Protein AF-A0A2G8KQH0-F1 (afdb_monomer_lite)

pLDDT: mean 87.58, std 14.68, range [29.44, 98.38]

Organism: Stichopus japonicus (NCBI:txid307972)

Radius of gyration: 29.48 Å; chains: 1; bounding box: 102×56×89 Å

InterPro domains:
  IPR051954 tRNA (32-2'-O)-methyltransferase regulator THADA [PTHR14387] (5-274)
  IPR056843 tRNA (32-2'-O)-methyltransferase regulator THADA-like, TPR repeats region [PF25150] (2-111)

Structure (mmCIF, N/CA/C/O backbone):
data_AF-A0A2G8KQH0-F1
#
_entry.id   AF-A0A2G8KQH0-F1
#
loop_
_atom_site.group_PDB
_atom_site.id
_atom_site.type_symbol
_atom_site.label_atom_id
_atom_site.label_alt_id
_atom_site.label_comp_id
_atom_site.label_asym_id
_atom_site.label_entity_id
_atom_site.label_seq_id
_atom_site.pdbx_PDB_ins_code
_atom_site.Cartn_x
_atom_site.Cartn_y
_atom_site.Cartn_z
_atom_site.occupancy
_atom_site.B_iso_or_equiv
_atom_site.auth_seq_id
_atom_site.auth_comp_id
_atom_site.auth_asym_id
_atom_site.auth_atom_id
_atom_site.pdbx_PDB_model_num
ATOM 1 N N . MET A 1 1 ? -1.885 -12.452 24.055 1.00 73.81 1 MET A N 1
ATOM 2 C CA . MET A 1 1 ? -2.730 -12.947 25.172 1.00 73.81 1 MET A CA 1
ATOM 3 C C . MET A 1 1 ? -3.428 -11.818 25.939 1.00 73.81 1 MET A C 1
ATOM 5 O O . MET A 1 1 ? -4.627 -11.922 26.153 1.00 73.81 1 MET A O 1
ATOM 9 N N . MET A 1 2 ? -2.730 -10.739 26.331 1.00 89.38 2 MET A N 1
ATOM 10 C CA . MET A 1 2 ? -3.328 -9.636 27.112 1.00 89.38 2 MET A CA 1
ATOM 11 C C . MET A 1 2 ? -4.477 -8.910 26.389 1.00 89.38 2 MET A C 1
ATOM 13 O O . MET A 1 2 ? -5.560 -8.807 26.952 1.00 89.38 2 MET A O 1
ATOM 17 N N . LEU A 1 3 ? -4.276 -8.464 25.142 1.00 91.75 3 LEU A N 1
ATOM 18 C CA . LEU A 1 3 ? -5.297 -7.715 24.387 1.00 91.75 3 LEU A CA 1
ATOM 19 C C . LEU A 1 3 ? -6.602 -8.508 24.188 1.00 91.75 3 LEU A C 1
ATOM 21 O O . LEU A 1 3 ? -7.686 -7.954 24.334 1.00 91.75 3 LEU A O 1
ATOM 25 N N . TYR A 1 4 ? -6.503 -9.820 23.950 1.00 91.19 4 TYR A N 1
ATOM 26 C CA . TYR A 1 4 ? -7.664 -10.717 23.889 1.00 91.19 4 TYR A CA 1
ATOM 27 C C . TYR A 1 4 ? -8.419 -10.774 25.220 1.00 91.19 4 TYR A C 1
ATOM 29 O O . TYR A 1 4 ? -9.630 -10.597 25.248 1.00 91.19 4 TYR A O 1
ATOM 37 N N . ARG A 1 5 ? -7.704 -10.939 26.340 1.00 92.25 5 ARG A N 1
ATOM 38 C CA . ARG A 1 5 ? -8.330 -10.939 27.671 1.00 92.25 5 ARG A CA 1
ATOM 39 C C . ARG A 1 5 ? -9.023 -9.616 27.987 1.00 92.25 5 ARG A C 1
ATOM 41 O O . ARG A 1 5 ? -10.067 -9.622 28.635 1.00 92.25 5 ARG A O 1
ATOM 48 N N . LEU A 1 6 ? -8.444 -8.501 27.544 1.00 91.94 6 LEU A N 1
ATOM 49 C CA . LEU A 1 6 ? -9.002 -7.163 27.732 1.00 91.94 6 LEU A CA 1
ATOM 50 C C . LEU A 1 6 ? -10.304 -7.008 26.931 1.00 91.94 6 LEU 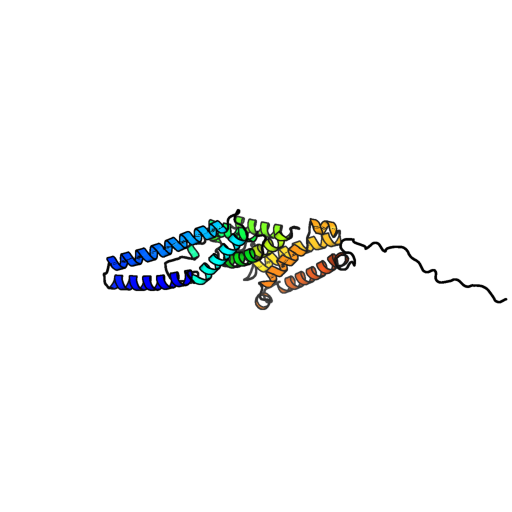A C 1
ATOM 52 O O . LEU A 1 6 ? -11.319 -6.593 27.491 1.00 91.94 6 LEU A O 1
ATOM 56 N N . LYS A 1 7 ? -10.314 -7.464 25.672 1.00 91.69 7 LYS A N 1
ATOM 57 C CA . LYS A 1 7 ? -11.523 -7.567 24.844 1.00 91.69 7 LYS A CA 1
ATOM 58 C C . LYS A 1 7 ? -12.610 -8.429 25.494 1.00 91.69 7 LYS A C 1
ATOM 60 O O . LYS A 1 7 ? -13.747 -7.980 25.623 1.00 91.69 7 LYS A O 1
ATOM 65 N N . ASP A 1 8 ? -12.275 -9.639 25.933 1.00 91.75 8 ASP A N 1
ATOM 66 C CA . ASP A 1 8 ? -13.257 -10.570 26.503 1.00 91.75 8 ASP A CA 1
ATOM 67 C C . ASP A 1 8 ? -13.828 -10.057 27.833 1.00 91.75 8 ASP A C 1
ATOM 69 O O . ASP A 1 8 ? -15.041 -10.096 28.060 1.00 91.75 8 ASP A O 1
ATOM 73 N N . SER A 1 9 ? -12.968 -9.494 28.687 1.00 92.06 9 SER A N 1
ATOM 74 C CA . SER A 1 9 ? -13.387 -8.875 29.949 1.00 92.06 9 SER A CA 1
ATOM 75 C C . SER A 1 9 ? -14.289 -7.667 29.703 1.00 92.06 9 SER A C 1
ATOM 77 O O . SER A 1 9 ? -15.295 -7.509 30.390 1.00 92.06 9 SER A O 1
ATOM 79 N N . SER A 1 10 ? -13.989 -6.856 28.684 1.00 91.88 10 SER A N 1
ATOM 80 C CA . SER A 1 10 ? -14.846 -5.740 28.282 1.00 91.88 10 SER A CA 1
ATOM 81 C C . SER A 1 10 ? -16.245 -6.198 27.884 1.00 91.88 10 SER A C 1
ATOM 83 O O . SER A 1 10 ? -17.227 -5.656 28.381 1.00 91.88 10 SER A O 1
ATOM 85 N N . LYS A 1 11 ? -16.364 -7.247 27.063 1.00 91.56 11 LYS A N 1
ATOM 86 C CA . LYS A 1 11 ? -17.674 -7.801 26.673 1.00 91.56 11 LYS A CA 1
ATOM 87 C C . LYS A 1 11 ? -18.481 -8.274 27.881 1.00 91.56 11 LYS A C 1
ATOM 89 O O . LYS A 1 11 ? -19.694 -8.065 27.947 1.00 91.56 11 LYS A O 1
ATOM 94 N N . SER A 1 12 ? -17.807 -8.888 28.853 1.00 91.94 12 SER A N 1
ATOM 95 C CA . SER A 1 12 ? -18.424 -9.298 30.118 1.00 91.94 12 SER A CA 1
ATOM 96 C C . SER A 1 12 ? -18.912 -8.097 30.939 1.00 91.94 12 SER A C 1
ATOM 98 O O . SER A 1 12 ? -20.040 -8.101 31.446 1.00 91.94 12 SER A O 1
ATOM 100 N N . PHE A 1 13 ? -18.110 -7.029 31.020 1.00 91.50 13 PHE A N 1
ATOM 101 C CA . PHE A 1 13 ? -18.505 -5.796 31.697 1.00 91.50 13 PHE A CA 1
ATOM 102 C C . PHE A 1 13 ? -19.650 -5.081 30.982 1.00 91.50 13 PHE A C 1
ATOM 104 O O . PHE A 1 13 ? -20.595 -4.684 31.651 1.00 91.50 13 PHE A O 1
ATOM 111 N N . GLU A 1 14 ? -19.652 -4.985 29.653 1.00 90.94 14 GLU A N 1
ATOM 112 C CA . GLU A 1 14 ? -20.762 -4.390 28.894 1.00 90.94 14 GLU A CA 1
ATOM 113 C C . GLU A 1 14 ? -22.085 -5.130 29.119 1.00 90.94 14 GLU A C 1
ATOM 115 O O . GLU A 1 14 ? -23.143 -4.508 29.249 1.00 90.94 14 GLU A O 1
ATOM 120 N N . LYS A 1 15 ? -22.043 -6.466 29.191 1.00 91.94 15 LYS A N 1
ATOM 121 C CA . LYS A 1 15 ? -23.222 -7.268 29.533 1.00 91.94 15 LYS A CA 1
ATOM 122 C C . LYS A 1 15 ? -23.688 -6.969 30.959 1.00 91.94 15 LYS A C 1
ATOM 124 O O . LYS A 1 15 ? -24.868 -6.690 31.159 1.00 91.94 15 LYS A O 1
ATOM 129 N N . SER A 1 16 ? -22.758 -6.953 31.913 1.00 92.19 16 SER A N 1
ATOM 130 C CA . SER A 1 16 ? -23.042 -6.629 33.316 1.00 92.19 16 SER A CA 1
ATOM 131 C C . SER A 1 16 ? -23.601 -5.208 33.490 1.00 92.19 16 SER A C 1
ATOM 133 O O . SER A 1 16 ? -24.514 -5.010 34.284 1.00 92.19 16 SER A O 1
ATOM 135 N N . VAL A 1 17 ? -23.132 -4.228 32.705 1.00 92.44 17 VAL A N 1
ATOM 136 C CA . VAL A 1 17 ? -23.670 -2.853 32.682 1.00 92.44 17 VAL A CA 1
ATOM 137 C C . VAL A 1 17 ? -25.139 -2.864 32.269 1.00 92.44 17 VAL A C 1
ATOM 139 O O . VAL A 1 17 ? -25.972 -2.283 32.959 1.00 92.44 17 VAL A O 1
ATOM 142 N N . LYS A 1 18 ? -25.483 -3.567 31.181 1.00 92.00 18 LYS A N 1
ATOM 143 C CA . LYS A 1 18 ? -26.876 -3.691 30.715 1.00 92.00 18 LYS A CA 1
ATOM 144 C C . LYS A 1 18 ? -27.769 -4.385 31.747 1.00 92.00 18 LYS A C 1
ATOM 146 O O . LYS A 1 18 ? -28.954 -4.078 31.839 1.00 92.00 18 LYS A O 1
ATOM 151 N N . GLU A 1 19 ? -27.228 -5.332 32.508 1.00 93.19 19 GLU A N 1
ATOM 152 C CA . GLU A 1 19 ? -27.950 -6.010 33.589 1.00 93.19 19 GLU A CA 1
ATOM 153 C C . GLU A 1 19 ? -28.163 -5.100 34.808 1.00 93.19 19 GLU A C 1
ATOM 155 O O . GLU A 1 19 ? -29.280 -5.043 35.320 1.00 93.19 19 GLU A O 1
ATOM 160 N N . SER A 1 20 ? -27.151 -4.344 35.250 1.00 91.12 20 SER A N 1
ATOM 161 C CA . SER A 1 20 ? -27.314 -3.357 36.333 1.00 91.12 20 SER A CA 1
ATOM 162 C C . SER A 1 20 ? -28.266 -2.220 35.946 1.00 91.12 20 SER A C 1
ATOM 164 O O . SER A 1 20 ? -29.119 -1.867 36.757 1.00 91.12 20 SER A O 1
ATOM 166 N N . GLN A 1 21 ? -28.250 -1.767 34.686 1.00 91.19 21 GLN A N 1
ATOM 167 C CA . GLN A 1 21 ? -29.242 -0.823 34.149 1.00 91.19 21 GLN A CA 1
ATOM 168 C C . GLN A 1 21 ? -30.675 -1.348 34.280 1.00 91.19 21 GLN A C 1
ATOM 170 O O . GLN A 1 21 ? -31.557 -0.644 34.764 1.00 91.19 21 GLN A O 1
ATOM 175 N N . LYS A 1 22 ? -30.917 -2.610 33.900 1.00 93.12 22 LYS A N 1
ATOM 176 C CA . LYS A 1 22 ? -32.241 -3.243 34.036 1.00 93.12 22 LYS A CA 1
ATOM 177 C C . LYS A 1 22 ? -32.692 -3.375 35.490 1.00 93.12 22 LYS A C 1
ATOM 179 O O . LYS A 1 22 ? -33.890 -3.389 35.747 1.00 93.12 22 LYS A O 1
ATOM 184 N N . ARG A 1 23 ? -31.746 -3.509 36.423 1.00 92.56 23 ARG A N 1
ATOM 185 C CA . ARG A 1 23 ? -32.013 -3.632 37.863 1.00 92.56 23 ARG A CA 1
ATOM 186 C C . ARG A 1 23 ? -32.134 -2.285 38.583 1.00 92.56 23 ARG A C 1
ATOM 188 O O . ARG A 1 23 ? -32.502 -2.289 39.751 1.00 92.56 23 ARG A O 1
ATOM 195 N N . GLY A 1 24 ? -31.831 -1.163 37.924 1.00 91.19 24 GLY A N 1
ATOM 196 C CA . GLY A 1 24 ? -31.776 0.155 38.567 1.00 91.19 24 GLY A CA 1
ATOM 197 C C . GLY A 1 24 ? -30.609 0.315 39.552 1.00 91.19 24 GLY A C 1
ATOM 198 O O . GLY A 1 24 ? -30.671 1.158 40.440 1.00 91.19 24 GLY A O 1
ATOM 199 N N . ASP A 1 25 ? -29.560 -0.500 39.416 1.00 93.62 25 ASP A N 1
ATOM 200 C CA . ASP A 1 25 ? -28.353 -0.460 40.248 1.00 93.62 25 ASP A CA 1
ATOM 201 C C . ASP A 1 25 ? -27.377 0.600 39.711 1.00 93.62 25 ASP A C 1
ATOM 203 O O . ASP A 1 25 ? -26.496 0.312 38.895 1.00 93.62 25 ASP A O 1
ATOM 207 N N . ILE A 1 26 ? -27.592 1.845 40.142 1.00 92.81 26 ILE A N 1
ATOM 208 C CA . ILE A 1 26 ? -26.859 3.027 39.666 1.00 92.81 26 ILE A CA 1
ATOM 209 C C . ILE A 1 26 ? -25.372 2.946 40.044 1.00 92.81 26 ILE A C 1
ATOM 211 O O . ILE A 1 26 ? -24.508 3.213 39.206 1.00 92.81 26 ILE A O 1
ATOM 215 N N . ASP A 1 27 ? -25.062 2.540 41.277 1.00 92.38 27 ASP A N 1
ATOM 216 C CA . ASP A 1 27 ? -23.684 2.487 41.777 1.00 92.38 27 ASP A CA 1
ATOM 217 C C . ASP A 1 27 ? -22.873 1.386 41.078 1.00 92.38 27 ASP A C 1
ATOM 219 O O . ASP A 1 27 ? -21.737 1.617 40.647 1.00 92.38 27 ASP A O 1
ATOM 223 N N . GLY A 1 28 ? -23.461 0.197 40.896 1.00 90.75 28 GLY A N 1
ATOM 224 C CA . GLY A 1 28 ? -22.827 -0.891 40.156 1.00 90.75 28 GLY A CA 1
ATOM 225 C C . GLY A 1 28 ? -22.641 -0.567 38.672 1.00 90.75 28 GLY A C 1
ATOM 226 O O . GLY A 1 28 ? -21.584 -0.861 38.104 1.00 90.75 28 GLY A O 1
ATOM 227 N N . GLU A 1 29 ? -23.615 0.101 38.045 1.00 92.12 29 GLU A N 1
ATOM 228 C CA . GLU A 1 29 ? -23.482 0.609 36.677 1.00 92.12 29 GLU A CA 1
ATOM 229 C C . GLU A 1 29 ? -22.312 1.597 36.554 1.00 92.12 29 GLU A C 1
ATOM 231 O O . GLU A 1 29 ? -21.470 1.446 35.661 1.00 92.12 29 GLU A O 1
ATOM 236 N N . ALA A 1 30 ? -22.237 2.587 37.449 1.00 93.25 30 ALA A N 1
ATOM 237 C CA . ALA A 1 30 ? -21.186 3.601 37.446 1.00 93.25 30 ALA A CA 1
ATOM 238 C C . ALA A 1 30 ? -19.793 2.976 37.622 1.00 93.25 30 ALA A C 1
ATOM 240 O O . ALA A 1 30 ? -18.866 3.307 36.877 1.00 93.25 30 ALA A O 1
ATOM 241 N N . LEU A 1 31 ? -19.654 2.012 38.537 1.00 94.00 31 LEU A N 1
ATOM 242 C CA . LEU A 1 31 ? -18.403 1.287 38.760 1.00 94.00 31 LEU A CA 1
ATOM 243 C C . LEU A 1 31 ? -17.945 0.520 37.509 1.00 94.00 31 LEU A C 1
ATOM 245 O O . LEU A 1 31 ? -16.769 0.571 37.138 1.00 94.00 31 LEU A O 1
ATOM 249 N N . LEU A 1 32 ? -18.856 -0.201 36.849 1.00 93.25 32 LEU A N 1
ATOM 250 C CA . LEU A 1 32 ? -18.538 -0.976 35.646 1.00 93.25 32 LEU A CA 1
ATOM 251 C C . LEU A 1 32 ? -18.189 -0.072 34.457 1.00 93.25 32 LEU A C 1
ATOM 253 O O . LEU A 1 32 ? -17.223 -0.349 33.744 1.00 93.25 32 LEU A O 1
ATOM 257 N N . LYS A 1 33 ? -18.914 1.040 34.279 1.00 92.38 33 LYS A N 1
ATOM 258 C CA . LYS A 1 33 ? -18.574 2.071 33.287 1.00 92.38 33 LYS A CA 1
ATOM 259 C C . LYS A 1 33 ? -17.202 2.687 33.557 1.00 92.38 33 LYS A C 1
ATOM 261 O O . LYS A 1 33 ? -16.427 2.856 32.620 1.00 92.38 33 LYS A O 1
ATOM 266 N N . GLY A 1 34 ? -16.863 2.946 34.821 1.00 93.94 34 GLY A N 1
ATOM 267 C CA . GLY A 1 34 ? -15.533 3.412 35.216 1.00 93.94 34 GLY A CA 1
ATOM 268 C C . GLY A 1 34 ? -14.426 2.440 34.798 1.00 93.94 34 GLY A C 1
ATOM 269 O O . GLY A 1 34 ? -13.432 2.853 34.203 1.00 93.94 34 GLY A O 1
ATOM 270 N N . LYS A 1 35 ? -14.621 1.131 35.017 1.00 92.50 35 LYS A N 1
ATOM 271 C CA . LYS A 1 35 ? -13.672 0.092 34.571 1.00 92.50 35 LYS A CA 1
ATOM 272 C C . LYS A 1 35 ? -13.529 0.037 33.048 1.00 92.50 35 LYS A C 1
ATOM 274 O O . LYS A 1 35 ? -12.408 -0.063 32.553 1.00 92.50 35 LYS A O 1
ATOM 279 N N . LEU A 1 36 ? -14.637 0.130 32.309 1.00 93.12 36 LEU A N 1
ATOM 280 C CA . LEU A 1 36 ? -14.614 0.195 30.843 1.00 93.12 36 LEU A CA 1
ATOM 281 C C . LEU A 1 36 ? -13.861 1.434 30.343 1.00 93.12 36 LEU A C 1
ATOM 283 O O . LEU A 1 36 ? -13.083 1.332 29.397 1.00 93.12 36 LEU A O 1
ATOM 287 N N . ASN A 1 37 ? -14.025 2.579 31.010 1.00 93.19 37 ASN A N 1
ATOM 288 C CA . ASN A 1 37 ? -13.300 3.797 30.662 1.00 93.19 37 ASN A CA 1
ATOM 289 C C . ASN A 1 37 ? -11.787 3.651 30.881 1.00 93.19 37 ASN A C 1
ATOM 291 O O . ASN A 1 37 ? -11.009 4.062 30.030 1.00 93.19 37 ASN A O 1
ATOM 295 N N . VAL A 1 38 ? -11.358 2.993 31.965 1.00 94.06 38 VAL A N 1
ATOM 296 C CA . VAL A 1 38 ? -9.934 2.682 32.191 1.00 94.06 38 VAL A CA 1
ATOM 297 C C . VAL A 1 38 ? -9.370 1.807 31.066 1.00 94.06 38 VAL A C 1
ATOM 299 O O . VAL A 1 38 ? -8.257 2.047 30.603 1.00 94.06 38 VAL A O 1
ATOM 302 N N . TYR A 1 39 ? -10.128 0.812 30.596 1.00 94.25 39 TYR A N 1
ATOM 303 C CA . TYR A 1 39 ? -9.713 -0.034 29.470 1.00 94.25 39 TYR A CA 1
ATOM 304 C C . TYR A 1 39 ? -9.588 0.757 28.172 1.00 94.25 39 TYR A C 1
ATOM 306 O O . TYR A 1 39 ? -8.600 0.590 27.458 1.00 94.25 39 TYR A O 1
ATOM 314 N N . LYS A 1 40 ? -10.553 1.639 27.901 1.00 93.50 40 LYS A N 1
ATOM 315 C CA . LYS A 1 40 ? -10.525 2.535 26.747 1.00 93.50 40 LYS A CA 1
ATOM 316 C C . LYS A 1 40 ? -9.294 3.445 26.778 1.00 93.50 40 LYS A C 1
ATOM 318 O O . LYS A 1 40 ? -8.492 3.396 25.852 1.00 93.50 40 LYS A O 1
ATOM 323 N N . SER A 1 41 ? -9.076 4.170 27.877 1.00 94.62 41 SER A N 1
ATOM 324 C CA . SER A 1 41 ? -7.922 5.068 28.016 1.00 94.62 41 SER A CA 1
ATOM 325 C C . SER A 1 41 ? -6.588 4.330 27.919 1.00 94.62 41 SER A C 1
ATOM 327 O O . SER A 1 41 ? -5.637 4.845 27.343 1.00 94.62 41 SER A O 1
ATOM 329 N N . PHE A 1 42 ? -6.498 3.106 28.449 1.00 95.38 42 PHE A N 1
ATOM 330 C CA . PHE A 1 42 ? -5.302 2.284 28.276 1.00 95.38 42 PHE A CA 1
ATOM 331 C C . PHE A 1 42 ? -5.024 1.975 26.799 1.00 95.38 42 PHE A C 1
ATOM 333 O O . PHE A 1 42 ? -3.878 2.081 26.369 1.00 95.38 42 PHE A O 1
ATOM 340 N N . LEU A 1 43 ? -6.046 1.588 26.028 1.00 95.19 43 LEU A N 1
ATOM 341 C CA . LEU A 1 43 ? -5.882 1.253 24.612 1.00 95.19 43 LEU A CA 1
ATOM 342 C C . LEU A 1 43 ? -5.562 2.480 23.754 1.00 95.19 43 LEU A C 1
ATOM 344 O O . LEU A 1 43 ? -4.732 2.367 22.856 1.00 95.19 43 LEU A O 1
ATOM 348 N N . GLU A 1 44 ? -6.164 3.631 24.051 1.00 93.62 44 GLU A N 1
ATOM 349 C CA . GLU A 1 44 ? -5.848 4.911 23.401 1.00 93.62 44 GLU A CA 1
ATOM 350 C C . GLU A 1 44 ? -4.390 5.315 23.676 1.00 93.62 44 GLU A C 1
ATOM 352 O O . GLU A 1 44 ? -3.624 5.529 22.740 1.00 93.62 44 GLU A O 1
ATOM 357 N N . ASN A 1 45 ? -3.949 5.274 24.939 1.00 95.75 45 ASN A N 1
ATOM 358 C CA . ASN A 1 45 ? -2.559 5.573 25.302 1.00 95.75 45 ASN A CA 1
ATOM 359 C C . ASN A 1 45 ? -1.560 4.581 24.685 1.00 95.75 45 ASN A C 1
ATOM 361 O O . A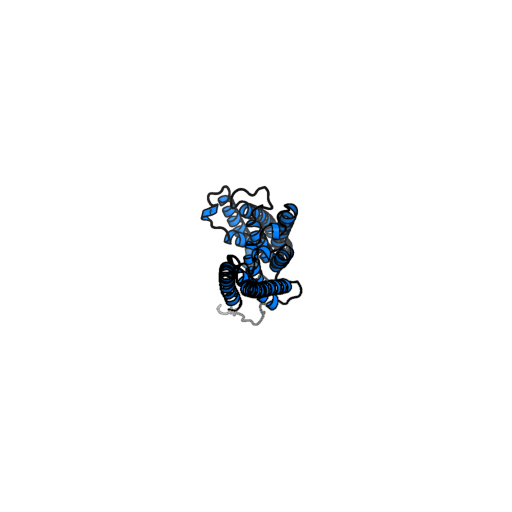SN A 1 45 ? -0.461 4.959 24.279 1.00 95.75 45 ASN A O 1
ATOM 365 N N . LEU A 1 46 ? -1.922 3.294 24.627 1.00 96.12 46 LEU A N 1
ATOM 366 C CA . LEU A 1 46 ? -1.113 2.286 23.949 1.00 96.12 46 LEU A CA 1
ATOM 367 C C . LEU A 1 46 ? -1.002 2.608 22.458 1.00 96.12 46 LEU A C 1
ATOM 369 O O . LEU A 1 46 ? 0.086 2.503 21.902 1.00 96.12 46 LEU A O 1
ATOM 373 N N . TRP A 1 47 ? -2.101 2.994 21.811 1.00 96.12 47 TRP A N 1
ATOM 374 C CA . TRP A 1 47 ? -2.094 3.370 20.402 1.00 96.12 47 TRP A CA 1
ATOM 375 C C . TRP A 1 47 ? -1.177 4.563 20.132 1.00 96.12 47 TRP A C 1
ATOM 377 O O . TRP A 1 47 ? -0.341 4.483 19.232 1.00 96.12 47 TRP A O 1
ATOM 387 N N . ASP A 1 48 ? -1.261 5.614 20.948 1.00 95.88 48 ASP A N 1
ATOM 388 C CA . ASP A 1 48 ? -0.401 6.794 20.822 1.00 95.88 48 ASP A CA 1
ATOM 389 C C . ASP A 1 48 ? 1.084 6.435 20.944 1.00 95.88 48 ASP A C 1
ATOM 391 O O . ASP A 1 48 ? 1.889 6.849 20.108 1.00 95.88 48 ASP A O 1
ATOM 395 N N . LEU A 1 49 ? 1.444 5.586 21.915 1.00 96.62 49 LEU A N 1
ATOM 396 C CA . LEU A 1 49 ? 2.810 5.080 22.076 1.00 96.62 49 LEU A CA 1
ATOM 397 C C . LEU A 1 49 ? 3.284 4.290 20.844 1.00 96.62 49 LEU A C 1
ATOM 399 O O . LEU A 1 49 ? 4.431 4.417 20.413 1.00 96.62 49 LEU A O 1
ATOM 403 N N . LEU A 1 50 ? 2.412 3.456 20.272 1.00 97.06 50 LEU A N 1
ATOM 404 C CA . LEU A 1 50 ? 2.733 2.668 19.080 1.00 97.06 50 LEU A CA 1
ATOM 405 C C . LEU A 1 50 ? 2.942 3.561 17.855 1.00 97.06 50 LEU A C 1
ATOM 407 O O . LEU A 1 50 ? 3.873 3.323 17.088 1.00 97.06 50 LEU A O 1
ATOM 411 N N . MET A 1 51 ? 2.110 4.591 17.681 1.00 96.25 51 MET A N 1
ATOM 412 C CA . MET A 1 51 ? 2.259 5.577 16.608 1.00 96.25 51 MET A CA 1
ATOM 413 C C . MET A 1 51 ? 3.528 6.410 16.789 1.00 96.25 51 MET A C 1
ATOM 415 O O . MET A 1 51 ? 4.254 6.641 15.821 1.00 96.25 51 MET A O 1
ATOM 419 N N . GLU A 1 52 ? 3.854 6.804 18.022 1.00 95.38 52 GLU A N 1
ATOM 420 C CA . GLU A 1 52 ? 5.112 7.481 18.336 1.00 95.38 52 GLU A CA 1
ATOM 421 C C . GLU A 1 52 ? 6.315 6.618 17.938 1.00 95.38 52 GLU A C 1
ATOM 423 O O . GLU A 1 52 ? 7.221 7.116 17.270 1.00 95.38 52 GLU A O 1
ATOM 428 N N . GLY A 1 53 ? 6.261 5.309 18.212 1.00 95.12 53 GLY A N 1
ATOM 429 C CA . GLY A 1 53 ? 7.257 4.318 17.792 1.00 95.12 53 GLY A CA 1
ATOM 430 C C . GLY A 1 53 ? 7.448 4.183 16.273 1.00 95.12 53 GLY A C 1
ATOM 431 O O . GLY A 1 53 ? 8.447 3.611 15.825 1.00 95.12 53 GLY A O 1
ATOM 432 N N . LEU A 1 54 ? 6.538 4.740 15.463 1.00 95.44 54 LEU A N 1
ATOM 433 C CA . LEU A 1 54 ? 6.680 4.872 14.010 1.00 95.44 54 LEU A CA 1
ATOM 434 C C . LEU A 1 54 ? 7.309 6.204 13.584 1.00 95.44 54 LEU A C 1
ATOM 436 O O . LEU A 1 54 ? 7.428 6.455 12.390 1.00 95.44 54 LEU A O 1
ATOM 440 N N . SER A 1 55 ? 7.739 7.072 14.495 1.00 91.12 55 SER A N 1
ATOM 441 C CA . SER A 1 55 ? 8.333 8.364 14.133 1.00 91.12 55 SER A CA 1
ATOM 442 C C . SER A 1 55 ? 9.760 8.214 13.577 1.00 91.12 55 SER A C 1
ATOM 444 O O . SER A 1 55 ? 10.443 7.210 13.829 1.00 91.12 55 SER A O 1
ATOM 446 N N . PRO A 1 56 ? 10.257 9.184 12.784 1.00 82.50 56 PRO A N 1
ATOM 447 C CA . PRO A 1 56 ? 11.675 9.264 12.439 1.00 82.50 56 PRO A CA 1
ATOM 448 C C . PRO A 1 56 ? 12.506 9.448 13.722 1.00 82.50 56 PRO A C 1
ATOM 450 O O . PRO A 1 56 ? 12.374 10.457 14.401 1.00 82.50 56 PRO A O 1
ATOM 453 N N . GLY A 1 57 ? 13.319 8.456 14.087 1.00 85.25 57 GLY A N 1
ATOM 454 C CA . GLY A 1 57 ? 14.136 8.479 15.313 1.00 85.25 57 GLY A CA 1
ATOM 455 C C . GLY A 1 57 ? 14.174 7.144 16.054 1.00 85.25 57 GLY A C 1
ATOM 456 O O . GLY A 1 57 ? 15.174 6.814 16.684 1.00 85.25 57 GLY A O 1
ATOM 457 N N . TYR A 1 58 ? 13.136 6.322 15.899 1.00 91.12 58 TYR A N 1
ATOM 458 C CA . TYR A 1 58 ? 13.115 4.975 16.469 1.00 91.12 58 TYR A CA 1
ATOM 459 C C . TYR A 1 58 ? 13.944 4.003 15.630 1.00 91.12 58 TYR A C 1
ATOM 461 O O . TYR A 1 58 ? 13.981 4.106 14.400 1.00 91.12 58 TYR A O 1
ATOM 469 N N . SER A 1 59 ? 14.596 3.054 16.296 1.00 91.56 59 SER A N 1
ATOM 470 C CA . SER A 1 59 ? 15.367 1.983 15.663 1.00 91.56 59 SER A CA 1
ATOM 471 C C . SER A 1 59 ? 14.470 0.998 14.907 1.00 91.56 59 SER A C 1
ATOM 473 O O . SER A 1 59 ? 13.260 0.923 15.134 1.00 91.56 59 SER A O 1
ATOM 475 N N . TYR A 1 60 ? 15.081 0.199 14.030 1.00 90.88 60 TYR A N 1
ATOM 476 C CA . TYR A 1 60 ? 14.381 -0.850 13.289 1.00 90.88 60 TYR A CA 1
ATOM 477 C C . TYR A 1 60 ? 13.556 -1.788 14.199 1.00 90.88 60 TYR A C 1
ATOM 479 O O . TYR A 1 60 ? 12.345 -1.868 13.986 1.00 90.88 60 TYR A O 1
ATOM 487 N N . PRO A 1 61 ? 14.118 -2.410 15.262 1.00 92.69 61 PRO A N 1
ATOM 488 C CA . PRO A 1 61 ? 13.351 -3.325 16.113 1.00 92.69 61 PRO A CA 1
ATOM 489 C C . PRO A 1 61 ? 12.168 -2.659 16.823 1.00 92.69 61 PRO A C 1
ATOM 491 O O . PRO A 1 61 ? 11.134 -3.293 17.033 1.00 92.69 61 PRO A O 1
ATOM 494 N N . GLN A 1 62 ? 12.292 -1.375 17.173 1.00 94.00 62 GLN A N 1
ATOM 495 C CA . GLN A 1 62 ? 11.207 -0.617 17.803 1.00 94.00 62 GLN A CA 1
ATOM 496 C C . GLN A 1 62 ? 10.044 -0.394 16.830 1.00 94.00 62 GLN A C 1
ATOM 498 O O . GLN A 1 62 ? 8.888 -0.613 17.200 1.00 94.00 62 GLN A O 1
ATOM 503 N N . ARG A 1 63 ? 10.337 -0.037 15.572 1.00 95.56 63 ARG A N 1
ATOM 504 C CA . ARG A 1 63 ? 9.311 0.097 14.525 1.00 95.56 63 ARG A CA 1
ATOM 505 C C . ARG A 1 63 ? 8.636 -1.236 14.237 1.00 95.56 63 ARG A C 1
ATOM 507 O O . ARG A 1 63 ? 7.413 -1.295 14.218 1.00 95.56 63 ARG A O 1
ATOM 514 N N . THR A 1 64 ? 9.414 -2.308 14.091 1.00 96.31 64 THR A N 1
ATOM 515 C CA . THR A 1 64 ? 8.879 -3.657 13.861 1.00 96.31 64 THR A CA 1
ATOM 516 C C . THR A 1 64 ? 7.975 -4.097 15.007 1.00 96.31 64 THR A C 1
ATOM 518 O O . THR A 1 64 ? 6.870 -4.575 14.772 1.00 96.31 64 THR A O 1
ATOM 521 N N . THR A 1 65 ? 8.397 -3.878 16.255 1.00 96.56 65 THR A N 1
ATOM 522 C CA . THR A 1 65 ? 7.574 -4.189 17.433 1.00 96.56 65 THR A CA 1
ATOM 523 C C . THR A 1 65 ? 6.273 -3.390 17.423 1.00 96.56 65 THR A C 1
ATOM 525 O O . THR A 1 65 ? 5.205 -3.954 17.655 1.00 96.56 65 THR A O 1
ATOM 528 N N . SER A 1 66 ? 6.344 -2.101 17.088 1.00 97.38 66 SER A N 1
ATOM 529 C CA . SER A 1 66 ? 5.162 -1.241 17.002 1.00 97.38 66 SER A CA 1
ATOM 530 C C . SER A 1 66 ? 4.191 -1.736 15.927 1.00 97.38 66 SER A C 1
ATOM 532 O O . SER A 1 66 ? 3.020 -1.961 16.219 1.00 97.38 66 SER A O 1
ATOM 534 N N . LEU A 1 67 ? 4.680 -2.015 14.713 1.00 97.50 67 LEU A N 1
ATOM 535 C CA . LEU A 1 67 ? 3.881 -2.550 13.603 1.00 97.50 67 LEU A CA 1
ATOM 536 C C . LEU A 1 67 ? 3.253 -3.913 13.928 1.00 97.50 67 LEU A C 1
ATOM 538 O O . LEU A 1 67 ? 2.084 -4.139 13.609 1.00 97.50 67 LEU A O 1
ATOM 542 N N . LEU A 1 68 ? 3.976 -4.805 14.610 1.00 97.06 68 LEU A N 1
ATOM 543 C CA . LEU A 1 68 ? 3.450 -6.097 15.060 1.00 97.06 68 LEU A CA 1
ATOM 544 C C . LEU A 1 68 ? 2.298 -5.933 16.057 1.00 97.06 68 LEU A C 1
ATOM 546 O O . LEU A 1 68 ? 1.270 -6.609 15.946 1.00 97.06 68 LEU A O 1
ATOM 550 N N . ILE A 1 69 ? 2.441 -5.027 17.027 1.00 97.00 69 ILE A N 1
ATOM 551 C CA . ILE A 1 69 ? 1.386 -4.772 18.012 1.00 97.00 69 ILE A CA 1
ATOM 552 C C . ILE A 1 69 ? 0.195 -4.082 17.339 1.00 97.00 69 ILE A C 1
ATOM 554 O O . ILE A 1 69 ? -0.933 -4.504 17.577 1.00 97.00 69 ILE A O 1
ATOM 558 N N . ILE A 1 70 ? 0.410 -3.113 16.442 1.00 96.88 70 ILE A N 1
ATOM 559 C CA . ILE A 1 70 ? -0.659 -2.479 15.647 1.00 96.88 70 ILE A CA 1
ATOM 560 C C . ILE A 1 70 ? -1.418 -3.533 14.828 1.00 96.88 70 ILE A C 1
ATOM 562 O O . ILE A 1 70 ? -2.648 -3.560 14.831 1.00 96.88 70 ILE A O 1
ATOM 566 N N . THR A 1 71 ? -0.700 -4.454 14.182 1.00 96.25 71 THR A N 1
ATOM 567 C CA . THR A 1 71 ? -1.297 -5.571 13.431 1.00 96.25 71 THR A CA 1
ATOM 568 C C . THR A 1 71 ? -2.101 -6.495 14.349 1.00 96.25 71 THR A C 1
ATOM 570 O O . THR A 1 71 ? -3.188 -6.952 13.992 1.00 96.25 71 THR A O 1
ATOM 573 N N . THR A 1 72 ? -1.621 -6.720 15.573 1.00 95.50 72 THR A N 1
ATOM 574 C CA . THR A 1 72 ? -2.354 -7.485 16.589 1.00 95.50 72 THR A CA 1
ATOM 575 C C . THR A 1 72 ? -3.630 -6.757 17.019 1.00 95.50 72 THR A C 1
ATOM 577 O O . THR A 1 72 ? -4.697 -7.370 17.039 1.00 95.50 72 THR A O 1
ATOM 580 N N . VAL A 1 73 ? -3.558 -5.452 17.304 1.00 94.56 73 VAL A N 1
ATOM 581 C CA . VAL A 1 73 ? -4.720 -4.604 17.620 1.00 94.56 73 VAL A CA 1
ATOM 582 C C . VAL A 1 73 ? -5.744 -4.672 16.488 1.00 94.56 73 VAL A C 1
ATOM 584 O O . VAL A 1 73 ? -6.909 -4.961 16.757 1.00 94.56 73 VAL A O 1
ATOM 587 N N . ARG A 1 74 ? -5.310 -4.533 15.228 1.00 93.69 74 ARG A N 1
ATOM 588 C CA . ARG A 1 74 ? -6.161 -4.710 14.041 1.00 93.69 74 ARG A CA 1
ATOM 589 C C . ARG A 1 74 ? -6.880 -6.056 14.065 1.00 93.69 74 ARG A C 1
ATOM 591 O O . ARG A 1 74 ? -8.103 -6.082 14.029 1.00 93.69 74 ARG A O 1
ATOM 598 N N . SER A 1 75 ? -6.152 -7.168 14.191 1.00 93.69 75 SER A N 1
ATOM 599 C CA . SER A 1 75 ? -6.759 -8.511 14.181 1.00 93.69 75 SER A CA 1
ATOM 600 C C . SER A 1 75 ? -7.803 -8.736 15.284 1.00 93.69 75 SER A C 1
ATOM 602 O O . SER A 1 75 ? -8.718 -9.540 15.120 1.00 93.69 75 SER A O 1
ATOM 604 N N . ILE A 1 76 ? -7.676 -8.032 16.412 1.00 93.06 76 ILE A N 1
ATOM 605 C CA . ILE A 1 76 ? -8.549 -8.204 17.574 1.00 93.06 76 ILE A CA 1
ATOM 606 C C . ILE A 1 76 ? -9.763 -7.275 17.499 1.00 93.06 76 ILE A C 1
ATOM 608 O O . ILE A 1 76 ? -10.870 -7.709 17.832 1.00 93.06 76 ILE A O 1
ATOM 612 N N . PHE A 1 77 ? -9.565 -6.017 17.103 1.00 92.50 77 PHE A N 1
ATOM 613 C CA . PHE A 1 77 ? -10.545 -4.945 17.294 1.00 92.50 77 PHE A CA 1
ATOM 614 C C . PHE A 1 77 ? -11.169 -4.404 16.004 1.00 92.50 77 PHE A C 1
ATOM 616 O O . PHE A 1 77 ? -12.223 -3.787 16.093 1.00 92.50 77 PHE A O 1
ATOM 623 N N . LYS A 1 78 ? -10.594 -4.656 14.818 1.00 90.25 78 LYS A N 1
ATOM 624 C CA . LYS A 1 78 ? -11.073 -4.081 13.544 1.00 90.25 78 LYS A CA 1
ATOM 625 C C . LYS A 1 78 ? -12.576 -4.275 13.305 1.00 90.25 78 LYS A C 1
ATOM 627 O O . LYS A 1 78 ? -13.268 -3.322 12.963 1.00 90.25 78 LYS A O 1
ATOM 632 N N . ASP A 1 79 ? -13.059 -5.502 13.491 1.00 88.12 79 ASP A N 1
ATOM 633 C CA . ASP A 1 79 ? -14.462 -5.880 13.269 1.00 88.12 79 ASP A CA 1
ATOM 634 C C . ASP A 1 79 ? -15.229 -6.079 14.590 1.00 88.12 79 ASP A C 1
ATOM 636 O O . ASP A 1 79 ? -16.327 -6.645 14.618 1.00 88.12 79 ASP A O 1
ATOM 640 N N . ASP A 1 80 ? -14.642 -5.665 15.719 1.00 83.62 80 ASP A N 1
ATOM 641 C CA . ASP A 1 80 ? -15.269 -5.849 17.019 1.00 83.62 80 ASP A CA 1
ATOM 642 C C . ASP A 1 80 ? -16.311 -4.759 17.275 1.00 83.62 80 ASP A C 1
ATOM 644 O O . ASP A 1 80 ? -16.053 -3.571 17.142 1.00 83.62 80 ASP A O 1
ATOM 648 N N . LYS A 1 81 ? -17.509 -5.174 17.687 1.00 75.50 81 LYS A N 1
ATOM 649 C CA . LYS A 1 81 ? -18.613 -4.255 18.023 1.00 75.50 81 LYS A CA 1
ATOM 650 C C . LYS A 1 81 ? -18.542 -3.725 19.462 1.00 75.50 81 LYS A C 1
ATOM 652 O O . LYS A 1 81 ? -19.475 -3.070 19.913 1.00 75.50 81 LYS A O 1
ATOM 657 N N . CYS A 1 82 ? -17.500 -4.102 20.198 1.00 70.00 82 CYS A N 1
ATOM 658 C CA . CYS A 1 82 ? -17.282 -3.712 21.588 1.00 70.00 82 CYS A CA 1
ATOM 659 C C . CYS A 1 82 ? -16.846 -2.241 21.632 1.00 70.00 82 CYS A C 1
ATOM 661 O O . CYS A 1 82 ? -16.044 -1.813 20.807 1.00 70.00 82 CYS A O 1
ATOM 663 N N . ALA A 1 83 ? -17.347 -1.465 22.589 1.00 69.69 83 ALA A N 1
ATOM 664 C CA . ALA A 1 83 ? -17.195 -0.008 22.603 1.00 69.69 83 ALA A CA 1
ATOM 665 C C . ALA A 1 83 ? -15.848 0.488 23.165 1.00 69.69 83 ALA A C 1
ATOM 667 O O . ALA A 1 83 ? -15.610 1.695 23.212 1.00 69.69 83 ALA A O 1
ATOM 668 N N . ILE A 1 84 ? -14.971 -0.409 23.627 1.00 88.88 84 ILE A N 1
ATOM 669 C CA . ILE A 1 84 ? -13.705 -0.013 24.270 1.00 88.88 84 ILE A CA 1
ATOM 670 C C . ILE A 1 84 ? -12.649 0.522 23.310 1.00 88.88 84 ILE A C 1
ATOM 672 O O . ILE A 1 84 ? -11.729 1.193 23.768 1.00 88.88 84 ILE A O 1
ATOM 676 N N . LEU A 1 85 ? -12.753 0.224 22.013 1.00 90.12 85 LEU A N 1
ATOM 677 C CA . LEU A 1 85 ? -11.836 0.751 21.012 1.00 90.12 85 LEU A CA 1
ATOM 678 C C . LEU A 1 85 ? -12.547 0.895 19.672 1.00 90.12 85 LEU A C 1
ATOM 680 O O . LEU A 1 85 ? -12.896 -0.099 19.040 1.00 90.12 85 LEU A O 1
ATOM 684 N N . ASP A 1 86 ? -12.707 2.134 19.223 1.00 90.38 86 ASP A N 1
ATOM 685 C CA . ASP A 1 86 ? -13.127 2.408 17.855 1.00 90.38 86 ASP A CA 1
ATOM 686 C C . ASP A 1 86 ? -11.898 2.375 16.945 1.00 90.38 86 ASP A C 1
ATOM 688 O O . ASP A 1 86 ? -11.227 3.384 16.744 1.00 90.38 86 ASP A O 1
ATOM 692 N N . TYR A 1 87 ? -11.583 1.188 16.416 1.00 91.25 87 TYR A N 1
ATOM 693 C CA . TYR A 1 87 ? -10.408 0.988 15.564 1.00 91.25 87 TYR A CA 1
ATOM 694 C C . TYR A 1 87 ? -10.395 1.910 14.336 1.00 91.25 87 TYR A C 1
ATOM 696 O O . TYR A 1 87 ? -9.326 2.316 13.889 1.00 91.25 87 TYR A O 1
ATOM 704 N N . LYS A 1 88 ? -11.565 2.256 13.786 1.00 89.56 88 LYS A N 1
ATOM 705 C CA . LYS A 1 88 ? -11.643 3.130 12.610 1.00 89.56 88 LYS A CA 1
ATOM 706 C C . LYS A 1 88 ? -11.283 4.565 12.972 1.00 89.56 88 LYS A C 1
ATOM 708 O O . LYS A 1 88 ? -10.543 5.197 12.228 1.00 89.56 88 LYS A O 1
ATOM 713 N N . ALA A 1 89 ? -11.744 5.041 14.128 1.00 90.25 89 ALA A N 1
ATOM 714 C CA . ALA A 1 89 ? -11.440 6.385 14.615 1.00 90.25 89 ALA A CA 1
ATOM 715 C C . ALA A 1 89 ? -9.957 6.594 14.977 1.00 90.25 89 ALA A C 1
ATOM 717 O O . ALA A 1 89 ? -9.510 7.733 15.067 1.00 90.25 89 ALA A O 1
ATOM 718 N N . LEU A 1 90 ? -9.181 5.519 15.160 1.00 91.88 90 LEU A N 1
ATOM 719 C CA . LEU A 1 90 ? -7.741 5.610 15.430 1.00 91.88 90 LEU A CA 1
ATOM 720 C C . LEU A 1 90 ? -6.921 6.085 14.222 1.00 91.88 90 LEU A C 1
ATOM 722 O O . LEU A 1 90 ? -5.795 6.564 14.386 1.00 91.88 90 LEU A O 1
ATOM 726 N N . TRP A 1 91 ? -7.450 5.935 13.009 1.00 93.69 91 TRP A N 1
ATOM 727 C CA . TRP A 1 91 ? -6.781 6.367 11.789 1.00 93.69 91 TRP A CA 1
ATOM 728 C C . TRP A 1 91 ? -7.179 7.797 11.448 1.00 93.69 91 TRP A C 1
ATOM 730 O O . TRP A 1 91 ? -8.118 8.037 10.703 1.00 93.69 91 TRP A O 1
ATOM 740 N N . ASP A 1 92 ? -6.434 8.765 11.969 1.00 92.69 92 ASP A N 1
ATOM 741 C CA . ASP A 1 92 ? -6.516 10.159 11.539 1.00 92.69 92 ASP A CA 1
ATOM 742 C C . ASP A 1 92 ? -5.433 10.478 10.488 1.00 92.69 92 ASP A C 1
ATOM 744 O O . ASP A 1 92 ? -4.626 9.621 10.103 1.00 92.69 92 ASP A O 1
ATOM 748 N N . SER A 1 93 ? -5.377 11.730 10.022 1.00 92.56 93 SER A N 1
ATOM 749 C CA . SER A 1 93 ? -4.331 12.158 9.083 1.00 92.56 93 SER A CA 1
ATOM 750 C C . SER A 1 93 ? -2.908 12.007 9.622 1.00 92.56 93 SER A C 1
ATOM 752 O O . SER A 1 93 ? -1.977 11.809 8.839 1.00 92.56 93 SER A O 1
ATOM 754 N N . ARG A 1 94 ? -2.707 12.136 10.938 1.00 94.00 94 ARG A N 1
ATOM 755 C CA . ARG A 1 94 ? -1.380 12.059 11.555 1.00 94.00 94 ARG A CA 1
ATOM 756 C C . ARG A 1 94 ? -0.888 10.616 11.547 1.00 94.00 94 ARG A C 1
ATOM 758 O O . ARG A 1 94 ? 0.197 10.348 11.035 1.00 94.00 94 ARG A O 1
ATOM 765 N N . ASN A 1 95 ? -1.688 9.703 12.081 1.00 95.12 95 ASN A N 1
ATOM 766 C CA . ASN A 1 95 ? -1.373 8.285 12.208 1.00 95.12 95 ASN A CA 1
ATOM 767 C C . ASN A 1 95 ? -1.226 7.637 10.830 1.00 95.12 95 ASN A C 1
ATOM 769 O O . ASN A 1 95 ? -0.263 6.911 10.579 1.00 95.12 95 ASN A O 1
ATOM 773 N N . SER A 1 96 ? -2.114 7.989 9.898 1.00 94.88 96 SER A N 1
ATOM 774 C CA . SER A 1 96 ? -2.034 7.529 8.508 1.00 94.88 96 SER A CA 1
ATOM 775 C C . SER A 1 96 ? -0.782 8.059 7.807 1.00 94.88 96 SER A C 1
ATOM 777 O O . SER A 1 96 ? -0.108 7.309 7.104 1.00 94.88 96 SER A O 1
ATOM 779 N N . GLY A 1 97 ? -0.412 9.323 8.039 1.00 94.31 97 GLY A N 1
ATOM 780 C CA . GLY A 1 97 ? 0.814 9.914 7.498 1.00 94.31 97 GLY A CA 1
ATOM 781 C C . GLY A 1 97 ? 2.092 9.267 8.043 1.00 94.31 97 GLY A C 1
ATOM 782 O O . GLY A 1 97 ? 3.002 8.962 7.271 1.00 94.31 97 GLY A O 1
ATOM 783 N N . LEU A 1 98 ? 2.155 9.006 9.355 1.00 95.06 98 LEU A N 1
ATOM 784 C CA . LEU A 1 98 ? 3.275 8.293 9.984 1.00 95.06 98 LEU A CA 1
ATOM 785 C C . LEU A 1 98 ? 3.432 6.887 9.405 1.00 95.06 98 LEU A C 1
ATOM 787 O O . LEU A 1 98 ? 4.544 6.484 9.053 1.00 95.06 98 LEU A O 1
ATOM 791 N N . LEU A 1 99 ? 2.318 6.166 9.256 1.00 96.19 99 LEU A N 1
ATOM 792 C CA . LEU A 1 99 ? 2.309 4.841 8.657 1.00 96.19 99 LEU A CA 1
ATOM 793 C C . LEU A 1 99 ? 2.735 4.888 7.183 1.00 96.19 99 LEU A C 1
ATOM 795 O O . LEU A 1 99 ? 3.595 4.109 6.787 1.00 96.19 99 LEU A O 1
ATOM 799 N N . LEU A 1 100 ? 2.214 5.824 6.383 1.00 95.00 100 LEU A N 1
ATOM 800 C CA . LEU A 1 100 ? 2.572 5.967 4.967 1.00 95.00 100 LEU A CA 1
ATOM 801 C C . LEU A 1 100 ? 4.079 6.189 4.779 1.00 95.00 100 LEU A C 1
ATOM 803 O O . LEU A 1 100 ? 4.696 5.576 3.908 1.00 95.00 100 LEU A O 1
ATOM 807 N N . GLN A 1 101 ? 4.705 6.990 5.646 1.00 93.38 101 GLN A N 1
ATOM 808 C CA . GLN A 1 101 ? 6.157 7.189 5.635 1.00 93.38 101 GLN A CA 1
ATOM 809 C C . GLN A 1 101 ? 6.946 5.901 5.905 1.00 93.38 101 GLN A C 1
ATOM 811 O O . GLN A 1 101 ? 8.117 5.826 5.550 1.00 93.38 101 GLN A O 1
ATOM 816 N N . ARG A 1 102 ? 6.359 4.874 6.533 1.00 94.81 102 ARG A N 1
ATOM 817 C CA . ARG A 1 102 ? 7.054 3.594 6.764 1.00 94.81 102 ARG A CA 1
ATOM 818 C C . ARG A 1 102 ? 7.222 2.755 5.498 1.00 94.81 102 ARG A C 1
ATOM 820 O O . ARG A 1 102 ? 8.044 1.845 5.503 1.00 94.81 102 ARG A O 1
ATOM 827 N N . LEU A 1 103 ? 6.569 3.096 4.384 1.00 93.88 103 LEU A N 1
ATOM 828 C CA . LEU A 1 103 ? 6.883 2.470 3.092 1.00 93.88 103 LEU A CA 1
ATOM 829 C C . LEU A 1 103 ? 8.314 2.773 2.619 1.00 93.88 103 LEU A C 1
ATOM 831 O O . LEU A 1 103 ? 8.862 2.027 1.808 1.00 93.88 103 LEU A O 1
ATOM 835 N N . THR A 1 104 ? 8.945 3.827 3.147 1.00 91.00 104 THR A N 1
ATOM 836 C CA . THR A 1 104 ? 10.342 4.171 2.853 1.00 91.00 104 THR A CA 1
ATOM 837 C C . THR A 1 104 ? 11.338 3.518 3.818 1.00 91.00 104 THR A C 1
ATOM 839 O O . THR A 1 104 ? 12.507 3.904 3.824 1.00 91.00 104 THR A O 1
ATOM 842 N N . ASP A 1 105 ? 10.906 2.594 4.683 1.00 90.31 105 ASP A N 1
ATOM 843 C CA . ASP A 1 105 ? 11.801 1.914 5.625 1.00 90.31 105 ASP A CA 1
ATOM 844 C C . ASP A 1 105 ? 12.851 1.076 4.873 1.00 90.31 105 ASP A C 1
ATOM 846 O O . ASP A 1 105 ? 12.614 0.606 3.763 1.00 90.31 105 ASP A O 1
ATOM 850 N N . THR A 1 106 ? 14.040 0.888 5.438 1.00 86.75 106 THR A N 1
ATOM 851 C CA . THR A 1 106 ? 15.091 0.102 4.769 1.00 86.75 106 THR A CA 1
ATOM 852 C C . THR A 1 106 ? 14.755 -1.391 4.751 1.00 86.75 106 THR A C 1
ATOM 854 O O . THR A 1 106 ? 15.264 -2.125 3.906 1.00 86.75 106 THR A O 1
ATOM 857 N N . PHE A 1 107 ? 13.899 -1.848 5.667 1.00 88.25 107 PHE A N 1
ATOM 858 C CA . PHE A 1 107 ? 13.608 -3.260 5.868 1.00 88.25 107 PHE A CA 1
ATOM 859 C C . PHE A 1 107 ? 12.248 -3.643 5.296 1.00 88.25 107 PHE A C 1
ATOM 861 O O . PHE A 1 107 ? 11.212 -3.100 5.684 1.00 88.25 107 PHE A O 1
ATOM 868 N N . ASP A 1 108 ? 12.251 -4.646 4.422 1.00 86.81 108 ASP A N 1
ATOM 869 C CA . ASP A 1 108 ? 11.052 -5.083 3.707 1.00 86.81 108 ASP A CA 1
ATOM 870 C C . ASP A 1 108 ? 9.938 -5.582 4.643 1.00 86.81 108 ASP A C 1
ATOM 872 O O . ASP A 1 108 ? 8.775 -5.245 4.454 1.00 86.81 108 ASP A O 1
ATOM 876 N N . VAL A 1 109 ? 10.287 -6.260 5.744 1.00 91.81 109 VAL A N 1
ATOM 877 C CA . VAL A 1 109 ? 9.314 -6.730 6.754 1.00 91.81 109 VAL A CA 1
ATOM 878 C C . VAL A 1 109 ? 8.419 -5.593 7.260 1.00 91.81 109 VAL A C 1
ATOM 880 O O . VAL A 1 109 ? 7.209 -5.772 7.412 1.00 91.81 109 VAL A O 1
ATOM 883 N N . ASN A 1 110 ? 8.996 -4.410 7.489 1.00 93.62 110 ASN A N 1
ATOM 884 C CA . ASN A 1 110 ? 8.231 -3.248 7.926 1.00 93.62 110 ASN A CA 1
ATOM 885 C C . ASN A 1 110 ? 7.339 -2.729 6.796 1.00 93.62 110 ASN A C 1
ATOM 887 O O . ASN A 1 110 ? 6.176 -2.426 7.047 1.00 93.62 110 ASN A O 1
ATOM 891 N N . LYS A 1 111 ? 7.841 -2.687 5.554 1.00 93.94 111 LYS A N 1
ATOM 892 C CA . LYS A 1 111 ? 7.052 -2.262 4.389 1.00 93.94 111 LYS A CA 1
ATOM 893 C C . LYS A 1 111 ? 5.848 -3.161 4.150 1.00 93.94 111 LYS A C 1
ATOM 895 O O . LYS A 1 111 ? 4.762 -2.635 3.929 1.00 93.94 111 LYS A O 1
ATOM 900 N N . VAL A 1 112 ? 6.014 -4.480 4.257 1.00 94.31 112 VAL A N 1
ATOM 901 C CA . VAL A 1 112 ? 4.925 -5.457 4.114 1.00 94.31 112 VAL A CA 1
ATOM 902 C C . VAL A 1 112 ? 3.830 -5.193 5.149 1.00 94.31 112 VAL A C 1
ATOM 904 O O . VAL A 1 112 ? 2.677 -4.982 4.777 1.00 94.31 112 VAL A O 1
ATOM 907 N N . MET A 1 113 ? 4.182 -5.120 6.442 1.00 96.25 113 MET A N 1
ATOM 908 C CA . MET A 1 113 ? 3.208 -4.838 7.510 1.00 96.25 113 MET A CA 1
ATOM 909 C C . MET A 1 113 ? 2.529 -3.481 7.312 1.00 96.25 113 MET A C 1
ATOM 911 O O . MET A 1 113 ? 1.317 -3.351 7.478 1.00 96.25 113 MET A O 1
ATOM 915 N N . THR A 1 114 ? 3.306 -2.466 6.939 1.00 96.56 114 THR A N 1
ATOM 916 C CA . THR A 1 114 ? 2.806 -1.126 6.649 1.00 96.56 114 THR A CA 1
ATOM 917 C C . THR A 1 114 ? 1.814 -1.134 5.493 1.00 96.56 114 THR A C 1
ATOM 919 O O . THR A 1 114 ? 0.719 -0.598 5.635 1.00 96.56 114 THR A O 1
ATOM 922 N N . PHE A 1 115 ? 2.158 -1.762 4.372 1.00 96.06 115 PHE A N 1
ATOM 923 C CA . PHE A 1 115 ? 1.277 -1.881 3.219 1.00 96.06 115 PHE A CA 1
ATOM 924 C C . PHE A 1 115 ? -0.014 -2.617 3.581 1.00 96.06 115 PHE A C 1
ATOM 926 O O . PHE A 1 115 ? -1.105 -2.160 3.243 1.00 96.06 115 PHE A O 1
ATOM 933 N N . ASP A 1 116 ? 0.085 -3.710 4.338 1.00 95.19 116 ASP A N 1
ATOM 934 C CA . ASP A 1 116 ? -1.075 -4.475 4.787 1.00 95.19 116 ASP A CA 1
ATOM 935 C C . ASP A 1 116 ? -2.039 -3.683 5.666 1.00 95.19 116 ASP A C 1
ATOM 937 O O . ASP A 1 116 ? -3.243 -3.942 5.614 1.00 95.19 116 ASP A O 1
ATOM 941 N N . LEU A 1 117 ? -1.527 -2.745 6.463 1.00 95.88 117 LEU A N 1
ATOM 942 C CA . LEU A 1 117 ? -2.329 -1.817 7.255 1.00 95.88 117 LEU A CA 1
ATOM 943 C C . LEU A 1 117 ? -2.927 -0.700 6.382 1.00 95.88 117 LEU A C 1
ATOM 945 O O . LEU A 1 117 ? -4.117 -0.417 6.495 1.00 95.88 117 LEU A O 1
ATOM 949 N N . LEU A 1 118 ? -2.137 -0.110 5.476 1.00 95.44 118 LEU A N 1
ATOM 950 C CA . LEU A 1 118 ? -2.555 1.006 4.615 1.00 95.44 118 LEU A CA 1
ATOM 951 C C . LEU A 1 118 ? -3.719 0.654 3.682 1.00 95.44 118 LEU A C 1
ATOM 953 O O . LEU A 1 118 ? -4.544 1.520 3.409 1.00 95.44 118 LEU A O 1
ATOM 957 N N . LYS A 1 119 ? -3.826 -0.603 3.231 1.00 91.38 119 LYS A N 1
ATOM 958 C CA . LYS A 1 119 ? -4.931 -1.076 2.370 1.00 91.38 119 LYS A CA 1
ATOM 959 C C . LYS A 1 119 ? -6.328 -0.864 2.962 1.00 91.38 119 LYS A C 1
ATOM 961 O O . LYS A 1 119 ? -7.314 -0.919 2.235 1.00 91.38 119 LYS A O 1
ATOM 966 N N . GLU A 1 120 ? -6.430 -0.679 4.274 1.00 88.00 120 GLU A N 1
ATOM 967 C CA . GLU A 1 120 ? -7.707 -0.526 4.977 1.00 88.00 120 GLU A CA 1
ATOM 968 C C . GLU A 1 120 ? -8.006 0.921 5.379 1.00 88.00 120 GLU A C 1
ATOM 970 O O . GLU A 1 120 ? -9.091 1.200 5.892 1.00 88.00 120 GLU A O 1
ATOM 975 N N . ILE A 1 121 ? -7.057 1.832 5.159 1.00 90.56 121 ILE A N 1
ATOM 976 C CA . ILE A 1 121 ? -7.190 3.246 5.498 1.00 90.56 121 ILE A CA 1
ATOM 977 C C . ILE A 1 121 ? -7.920 3.967 4.362 1.00 90.56 121 ILE A C 1
ATOM 979 O O . ILE A 1 121 ? -7.657 3.734 3.182 1.00 90.56 121 ILE A O 1
ATOM 983 N N . THR A 1 122 ? -8.861 4.843 4.715 1.00 87.25 122 THR A N 1
ATOM 984 C CA . THR A 1 122 ? -9.654 5.592 3.734 1.00 87.25 122 THR A CA 1
ATOM 985 C C . THR A 1 122 ? -8.833 6.698 3.064 1.00 87.25 122 THR A C 1
ATOM 987 O O . THR A 1 122 ? -7.830 7.181 3.599 1.00 87.25 122 THR A O 1
ATOM 990 N N . GLN A 1 123 ? -9.291 7.147 1.892 1.00 88.56 123 GLN A N 1
ATOM 991 C CA . GLN A 1 123 ? -8.701 8.298 1.199 1.00 88.56 123 GLN A CA 1
ATOM 992 C C . GLN A 1 123 ? -8.718 9.569 2.053 1.00 88.56 123 GLN A C 1
ATOM 994 O O . GLN A 1 123 ? -7.747 10.322 2.024 1.00 88.56 123 GLN A O 1
ATOM 999 N N . GLU A 1 124 ? -9.783 9.781 2.830 1.00 88.50 124 GLU A N 1
ATOM 1000 C CA . GLU A 1 124 ? -9.917 10.895 3.774 1.00 88.50 124 GLU A CA 1
ATOM 1001 C C . GLU A 1 124 ? -8.743 10.925 4.762 1.00 88.50 124 GLU A C 1
ATOM 1003 O O . GLU A 1 124 ? -8.011 11.913 4.860 1.00 88.50 124 GLU A O 1
ATOM 1008 N N . CYS A 1 125 ? -8.485 9.795 5.425 1.00 90.38 125 CYS A N 1
ATOM 1009 C CA . CYS A 1 125 ? -7.401 9.654 6.392 1.00 90.38 125 CYS A CA 1
ATOM 1010 C C . CYS A 1 125 ? -6.019 9.845 5.743 1.00 90.38 125 CYS A C 1
ATOM 1012 O O . CYS A 1 125 ? -5.115 10.396 6.367 1.00 90.38 125 CYS A O 1
ATOM 1014 N N . LEU A 1 126 ? -5.851 9.461 4.474 1.00 90.62 126 LEU A N 1
ATOM 1015 C CA . LEU A 1 126 ? -4.618 9.679 3.706 1.00 90.62 126 LEU A CA 1
ATOM 1016 C C . LEU A 1 126 ? -4.497 11.090 3.101 1.00 90.62 126 LEU A C 1
ATOM 1018 O O . LEU A 1 126 ? -3.452 11.412 2.536 1.00 90.62 126 LEU A O 1
ATOM 1022 N N . ARG A 1 127 ? -5.527 11.941 3.231 1.00 89.19 127 ARG A N 1
ATOM 1023 C CA . ARG A 1 127 ? -5.643 13.254 2.564 1.00 89.19 127 ARG A CA 1
ATOM 1024 C C . ARG A 1 127 ? -5.583 13.168 1.037 1.00 89.19 127 ARG A C 1
ATOM 1026 O O . ARG A 1 127 ? -5.064 14.055 0.366 1.00 89.19 127 ARG A O 1
ATOM 1033 N N . TRP A 1 128 ? -6.111 12.082 0.488 1.00 90.69 128 TRP A N 1
ATOM 1034 C CA . TRP A 1 128 ? -6.131 11.786 -0.945 1.00 90.69 128 TRP A CA 1
ATOM 1035 C C . TRP A 1 128 ? -7.468 12.105 -1.619 1.00 90.69 128 TRP A C 1
ATOM 1037 O O . TRP A 1 128 ? -7.649 11.807 -2.795 1.00 90.69 128 TRP A O 1
ATOM 1047 N N . GLU A 1 129 ? -8.400 12.725 -0.896 1.00 88.69 129 GLU A N 1
ATOM 1048 C CA . GLU A 1 129 ? -9.629 13.267 -1.483 1.00 88.69 129 GLU A CA 1
ATOM 1049 C C . GLU A 1 129 ? -9.362 14.494 -2.362 1.00 88.69 129 GLU A C 1
ATOM 1051 O O . GLU A 1 129 ? -10.098 14.720 -3.319 1.00 88.69 129 GLU A O 1
ATOM 1056 N N . ASP A 1 130 ? -8.296 15.258 -2.076 1.00 87.94 130 ASP A N 1
ATOM 1057 C CA . ASP A 1 130 ? -7.807 16.306 -2.975 1.00 87.94 130 ASP A CA 1
ATOM 1058 C C . ASP A 1 130 ? -7.121 15.651 -4.187 1.00 87.94 130 ASP A C 1
ATOM 1060 O O . ASP A 1 130 ? -6.044 15.052 -4.038 1.00 87.94 130 ASP A O 1
ATOM 1064 N N . PRO A 1 131 ? -7.681 15.793 -5.406 1.00 87.31 131 PRO A N 1
ATOM 1065 C CA . PRO A 1 131 ? -7.089 15.218 -6.607 1.00 87.31 131 PRO A CA 1
ATOM 1066 C C . PRO A 1 131 ? -5.657 15.702 -6.856 1.00 87.31 131 PRO A C 1
ATOM 1068 O O . PRO A 1 131 ? -4.865 14.972 -7.451 1.00 87.31 131 PRO A O 1
ATOM 1071 N N . ASN A 1 132 ? -5.297 16.907 -6.400 1.00 89.12 132 ASN A N 1
ATOM 1072 C CA . ASN A 1 132 ? -3.946 17.436 -6.554 1.00 89.12 132 ASN A CA 1
ATOM 1073 C C . ASN A 1 132 ? -2.947 16.701 -5.659 1.00 89.12 132 ASN A C 1
ATOM 1075 O O . ASN A 1 132 ? -1.862 16.358 -6.126 1.00 89.12 132 ASN A O 1
ATOM 1079 N N . GLU A 1 133 ? -3.292 16.435 -4.397 1.00 89.12 133 GLU A N 1
ATOM 1080 C CA . GLU A 1 133 ? -2.426 15.690 -3.474 1.00 89.12 133 GLU A CA 1
ATOM 1081 C C . GLU A 1 133 ? -2.261 14.238 -3.920 1.00 89.12 133 GLU A C 1
ATOM 1083 O O . GLU A 1 133 ? -1.141 13.721 -3.976 1.00 89.12 133 GLU A O 1
ATOM 1088 N N . LEU A 1 134 ? -3.354 13.605 -4.351 1.00 90.62 134 LEU A N 1
ATOM 1089 C CA . LEU A 1 134 ? -3.309 12.254 -4.897 1.00 90.62 134 LEU A CA 1
ATOM 1090 C C . LEU A 1 134 ? -2.466 12.190 -6.186 1.00 90.62 134 LEU A C 1
ATOM 1092 O O . LEU A 1 134 ? -1.648 11.283 -6.356 1.00 90.62 134 LEU A O 1
ATOM 1096 N N . HIS A 1 135 ? -2.589 13.184 -7.072 1.00 91.25 135 HIS A N 1
ATOM 1097 C CA . HIS A 1 135 ? -1.766 13.273 -8.279 1.00 91.25 135 HIS A CA 1
ATOM 1098 C C . HIS A 1 135 ? -0.284 13.536 -7.968 1.00 91.25 135 HIS A C 1
ATOM 1100 O O . HIS A 1 135 ? 0.586 12.924 -8.587 1.00 91.25 135 HIS A O 1
ATOM 1106 N N . LYS A 1 136 ? 0.038 14.389 -6.985 1.00 93.25 136 LYS A N 1
ATOM 1107 C CA . LYS A 1 136 ? 1.422 14.593 -6.516 1.00 93.25 136 LYS A CA 1
ATOM 1108 C C . LYS A 1 136 ? 2.026 13.291 -5.998 1.00 93.25 136 LYS A C 1
ATOM 1110 O O . LYS A 1 136 ? 3.174 12.983 -6.321 1.00 93.25 136 LYS A O 1
ATOM 1115 N N . MET A 1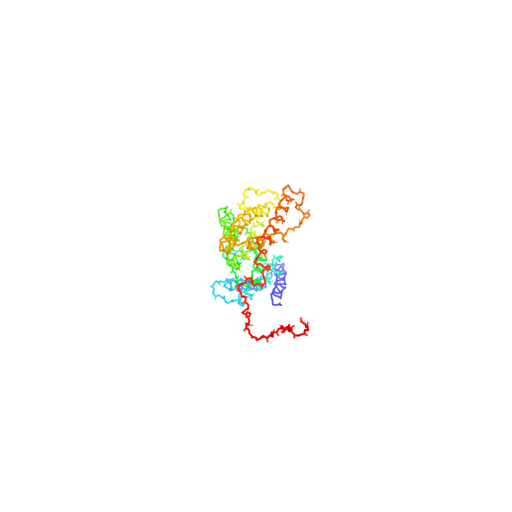 137 ? 1.257 12.514 -5.234 1.00 94.06 137 MET A N 1
ATOM 1116 C CA . MET A 1 137 ? 1.698 11.210 -4.743 1.00 94.06 137 MET A CA 1
ATOM 1117 C C . MET A 1 137 ? 1.942 10.230 -5.896 1.00 94.06 137 MET A C 1
ATOM 1119 O O . MET A 1 137 ? 2.965 9.548 -5.917 1.00 94.06 137 MET A O 1
ATOM 1123 N N . TYR A 1 138 ? 1.063 10.223 -6.900 1.00 95.62 138 TYR A N 1
ATOM 1124 C CA . TYR A 1 138 ? 1.251 9.427 -8.112 1.00 95.62 138 TYR A CA 1
ATOM 1125 C C . TYR A 1 138 ? 2.531 9.797 -8.871 1.00 95.62 138 TYR A C 1
ATOM 1127 O O . TYR A 1 138 ? 3.349 8.928 -9.174 1.00 95.62 138 TYR A O 1
ATOM 1135 N N . GLN A 1 139 ? 2.770 11.090 -9.104 1.00 95.62 139 GLN A N 1
ATOM 1136 C CA . GLN A 1 139 ? 4.007 11.557 -9.733 1.00 95.62 139 GLN A CA 1
ATOM 1137 C C . GLN A 1 139 ? 5.250 11.191 -8.914 1.00 95.62 139 GLN A C 1
ATOM 1139 O O . GLN A 1 139 ? 6.283 10.839 -9.484 1.00 95.62 139 GLN A O 1
ATOM 1144 N N . CYS A 1 140 ? 5.169 11.269 -7.584 1.00 95.88 140 CYS A N 1
ATOM 1145 C CA . CYS A 1 140 ? 6.249 10.846 -6.697 1.00 95.88 140 CYS A CA 1
ATOM 1146 C C . CYS A 1 140 ? 6.565 9.356 -6.890 1.00 95.88 140 CYS A C 1
ATOM 1148 O O . CYS A 1 140 ? 7.725 8.996 -7.086 1.00 95.88 140 CYS A O 1
ATOM 1150 N N . ALA A 1 141 ? 5.537 8.506 -6.923 1.00 96.62 141 ALA A N 1
ATOM 1151 C CA . ALA A 1 141 ? 5.691 7.072 -7.127 1.00 96.62 141 ALA A CA 1
ATOM 1152 C C . ALA A 1 141 ? 6.334 6.741 -8.487 1.00 96.62 141 ALA A C 1
ATOM 1154 O O . ALA A 1 141 ? 7.264 5.937 -8.534 1.00 96.62 141 ALA A O 1
ATOM 1155 N N . LEU A 1 142 ? 5.934 7.419 -9.572 1.00 96.00 142 LEU A N 1
ATOM 1156 C CA . LEU A 1 142 ? 6.570 7.256 -10.888 1.00 96.00 142 LEU A CA 1
ATOM 1157 C C . LEU A 1 142 ? 8.045 7.691 -10.890 1.00 96.00 142 LEU A C 1
ATOM 1159 O O . LEU A 1 142 ? 8.895 6.991 -11.436 1.00 96.00 142 LEU A O 1
ATOM 1163 N N . ARG A 1 143 ? 8.387 8.806 -10.229 1.00 95.50 143 ARG A N 1
ATOM 1164 C CA . ARG A 1 143 ? 9.790 9.250 -10.099 1.00 95.50 143 ARG A CA 1
ATOM 1165 C C . ARG A 1 143 ? 10.639 8.265 -9.299 1.00 95.50 143 ARG A C 1
ATOM 1167 O O . ARG A 1 143 ? 11.806 8.067 -9.623 1.00 95.50 143 ARG A O 1
ATOM 1174 N N . LEU A 1 144 ? 10.073 7.663 -8.252 1.00 95.38 144 LEU A N 1
ATOM 1175 C CA . LEU A 1 144 ? 10.743 6.613 -7.486 1.00 95.38 144 LEU A CA 1
ATOM 1176 C C . LEU A 1 144 ? 10.948 5.355 -8.342 1.00 95.38 144 LEU A C 1
ATOM 1178 O O . LEU A 1 144 ? 12.036 4.785 -8.307 1.00 95.38 144 LEU A O 1
ATOM 1182 N N . ALA A 1 145 ? 9.955 4.968 -9.149 1.00 95.62 145 ALA A N 1
ATOM 1183 C CA . ALA A 1 145 ? 10.049 3.829 -10.063 1.00 95.62 145 ALA A CA 1
ATOM 1184 C C . ALA A 1 145 ? 11.138 4.026 -11.131 1.00 95.62 145 ALA A C 1
ATOM 1186 O O . ALA A 1 145 ? 11.858 3.087 -11.448 1.00 95.62 145 ALA A O 1
ATOM 1187 N N . ALA A 1 146 ? 11.310 5.248 -11.640 1.00 93.44 146 ALA A N 1
ATOM 1188 C CA . ALA A 1 146 ? 12.360 5.590 -12.605 1.00 93.44 146 ALA A CA 1
ATOM 1189 C C . ALA A 1 146 ? 13.739 5.855 -11.962 1.00 93.44 146 ALA A C 1
ATOM 1191 O O . ALA A 1 146 ? 14.695 6.220 -12.646 1.00 93.44 146 ALA A O 1
ATOM 1192 N N . SER A 1 147 ? 13.870 5.709 -10.640 1.00 92.25 147 SER A N 1
ATOM 1193 C CA . SER A 1 147 ? 15.114 6.007 -9.935 1.00 92.25 147 SER A CA 1
ATOM 1194 C C . SER A 1 147 ? 16.124 4.861 -10.008 1.00 92.25 147 SER A C 1
ATOM 1196 O O . SER A 1 147 ? 15.775 3.686 -9.895 1.00 92.25 147 SER A O 1
ATOM 1198 N N . SER A 1 148 ? 17.409 5.217 -10.096 1.00 88.81 148 SER A N 1
ATOM 1199 C CA . SER A 1 148 ? 18.547 4.285 -10.042 1.00 88.81 148 SER A CA 1
ATOM 1200 C C . SER A 1 148 ? 18.909 3.826 -8.630 1.00 88.81 148 SER A C 1
ATOM 1202 O O . SER A 1 148 ? 19.777 2.975 -8.460 1.00 88.81 148 SER A O 1
ATOM 1204 N N . LYS A 1 149 ? 18.236 4.345 -7.593 1.00 87.88 149 LYS A N 1
ATOM 1205 C CA . LYS A 1 149 ? 18.471 3.923 -6.208 1.00 87.88 149 LYS A CA 1
ATOM 1206 C C . LYS A 1 149 ? 17.718 2.618 -5.899 1.00 87.88 149 LYS A C 1
ATOM 1208 O O . LYS A 1 149 ? 16.488 2.626 -5.954 1.00 87.88 149 LYS A O 1
ATOM 1213 N N . PRO A 1 150 ? 18.393 1.541 -5.451 1.00 81.62 150 PRO A N 1
ATOM 1214 C CA . PRO A 1 150 ? 17.746 0.240 -5.238 1.00 81.62 150 PRO A CA 1
ATOM 1215 C C . PRO A 1 150 ? 16.555 0.252 -4.267 1.00 81.62 150 PRO A C 1
ATOM 1217 O O . PRO A 1 150 ? 15.562 -0.421 -4.490 1.00 81.62 150 PRO A O 1
ATOM 1220 N N . HIS A 1 151 ? 16.596 1.052 -3.199 1.00 85.31 151 HIS A N 1
ATOM 1221 C CA . HIS A 1 151 ? 15.503 1.119 -2.216 1.00 85.31 151 HIS A CA 1
ATOM 1222 C C . HIS A 1 151 ? 14.276 1.910 -2.710 1.00 85.31 151 HIS A C 1
ATOM 1224 O O . HIS A 1 151 ? 13.196 1.817 -2.113 1.00 85.31 151 HIS A O 1
ATOM 1230 N N . HIS A 1 152 ? 14.424 2.703 -3.778 1.00 92.12 152 HIS A N 1
ATOM 1231 C CA . HIS A 1 152 ? 13.319 3.466 -4.352 1.00 92.12 152 HIS A CA 1
ATOM 1232 C C . HIS A 1 152 ? 12.345 2.573 -5.121 1.00 92.12 152 HIS A C 1
ATOM 1234 O O . HIS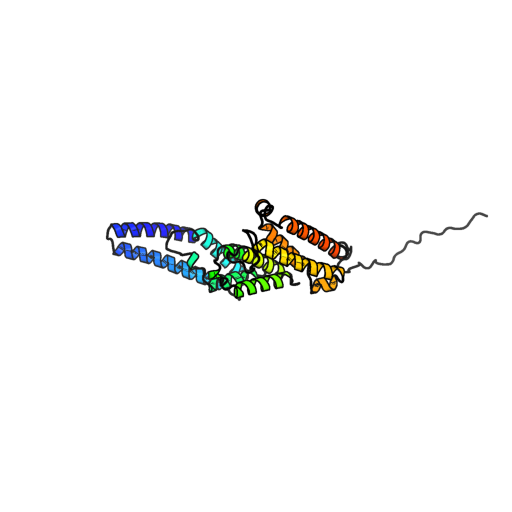 A 1 152 ? 11.146 2.807 -5.003 1.00 92.12 152 HIS A O 1
ATOM 1240 N N . CYS A 1 153 ? 12.816 1.548 -5.842 1.00 92.62 153 CYS A N 1
ATOM 1241 C CA . CYS A 1 153 ? 11.927 0.704 -6.648 1.00 92.62 153 CYS A CA 1
ATOM 1242 C C . CYS A 1 153 ? 10.919 -0.063 -5.781 1.00 92.62 153 CYS A C 1
ATOM 1244 O O . CYS A 1 153 ? 9.730 -0.049 -6.077 1.00 92.62 153 CYS A O 1
ATOM 1246 N N . GLU A 1 154 ? 11.366 -0.614 -4.652 1.00 92.94 154 GLU A N 1
ATOM 1247 C CA . GLU A 1 154 ? 10.499 -1.305 -3.692 1.00 92.94 154 GLU A CA 1
ATOM 1248 C C . GLU A 1 154 ? 9.436 -0.350 -3.123 1.00 92.94 154 GLU A C 1
ATOM 1250 O O . GLU A 1 154 ? 8.244 -0.642 -3.068 1.00 92.94 154 GLU A O 1
ATOM 1255 N N . THR A 1 155 ? 9.862 0.857 -2.743 1.00 94.69 155 THR A N 1
ATOM 1256 C CA . THR A 1 155 ? 8.962 1.900 -2.228 1.00 94.69 155 THR A CA 1
ATOM 1257 C C . THR A 1 155 ? 7.934 2.316 -3.285 1.00 94.69 155 THR A C 1
ATOM 1259 O O . THR A 1 155 ? 6.752 2.466 -2.977 1.00 94.69 155 THR A O 1
ATOM 1262 N N . ALA A 1 156 ? 8.373 2.475 -4.536 1.00 96.56 156 ALA A N 1
ATOM 1263 C CA . ALA A 1 156 ? 7.509 2.792 -5.663 1.00 96.56 156 ALA A CA 1
ATOM 1264 C C . ALA A 1 156 ? 6.481 1.687 -5.908 1.00 96.56 156 ALA A C 1
ATOM 1266 O O . ALA A 1 156 ? 5.305 1.994 -6.069 1.00 96.56 156 ALA A O 1
ATOM 1267 N N . ALA A 1 157 ? 6.892 0.418 -5.870 1.00 96.44 157 ALA A N 1
ATOM 1268 C CA . ALA A 1 157 ? 5.997 -0.716 -6.048 1.00 96.44 157 ALA A CA 1
ATOM 1269 C C . ALA A 1 157 ? 4.859 -0.706 -5.016 1.00 96.44 157 ALA A C 1
ATOM 1271 O O . ALA A 1 157 ? 3.690 -0.769 -5.398 1.00 96.44 157 ALA A O 1
ATOM 1272 N N . TYR A 1 158 ? 5.164 -0.542 -3.724 1.00 96.31 158 TYR A N 1
ATOM 1273 C CA . TYR A 1 158 ? 4.128 -0.441 -2.689 1.00 96.31 158 TYR A CA 1
ATOM 1274 C C . TYR A 1 158 ? 3.219 0.780 -2.870 1.00 96.31 158 TYR A C 1
ATOM 1276 O O . TYR A 1 158 ? 1.999 0.652 -2.748 1.00 96.31 158 TYR A O 1
ATOM 1284 N N . LEU A 1 159 ? 3.780 1.952 -3.186 1.00 95.62 159 LEU A N 1
ATOM 1285 C CA . LEU A 1 159 ? 2.989 3.165 -3.412 1.00 95.62 159 LEU A CA 1
ATOM 1286 C C . LEU A 1 159 ? 2.069 3.029 -4.628 1.00 95.62 159 LEU A C 1
ATOM 1288 O O . LEU A 1 159 ? 0.893 3.359 -4.528 1.00 95.62 159 LEU A O 1
ATOM 1292 N N . LEU A 1 160 ? 2.565 2.515 -5.754 1.00 96.38 160 LEU A N 1
ATOM 1293 C CA . LEU A 1 160 ? 1.771 2.311 -6.966 1.00 96.38 160 LEU A CA 1
ATOM 1294 C C . LEU A 1 160 ? 0.655 1.292 -6.735 1.00 96.38 160 LEU A C 1
ATOM 1296 O O . LEU A 1 160 ? -0.476 1.545 -7.139 1.00 96.38 160 LEU A O 1
ATOM 1300 N N . ARG A 1 161 ? 0.935 0.185 -6.035 1.00 95.38 161 ARG A N 1
ATOM 1301 C CA . ARG A 1 161 ? -0.090 -0.796 -5.643 1.00 95.38 161 ARG A CA 1
ATOM 1302 C C . ARG A 1 161 ? -1.159 -0.167 -4.753 1.00 95.38 161 ARG A C 1
ATOM 1304 O O . ARG A 1 161 ? -2.344 -0.379 -4.987 1.00 95.38 161 ARG A O 1
ATOM 1311 N N . LEU A 1 162 ? -0.756 0.644 -3.773 1.00 94.06 162 LEU A N 1
ATOM 1312 C CA . LEU A 1 162 ? -1.685 1.329 -2.874 1.00 94.06 162 LEU A CA 1
ATOM 1313 C C . LEU A 1 162 ? -2.549 2.344 -3.633 1.00 94.06 162 LEU A C 1
ATOM 1315 O O . LEU A 1 162 ? -3.767 2.344 -3.474 1.00 94.06 162 LEU A O 1
ATOM 1319 N N . LEU A 1 163 ? -1.935 3.165 -4.491 1.00 92.88 163 LEU A N 1
ATOM 1320 C CA . LEU A 1 163 ? -2.615 4.132 -5.357 1.00 92.88 163 LEU A CA 1
ATOM 1321 C C . LEU A 1 163 ? -3.570 3.450 -6.342 1.00 92.88 163 LEU A C 1
ATOM 1323 O O . LEU A 1 163 ? -4.620 4.001 -6.663 1.00 92.88 163 LEU A O 1
ATOM 1327 N N . ALA A 1 164 ? -3.234 2.244 -6.803 1.00 91.19 164 ALA A N 1
ATOM 1328 C CA . ALA A 1 164 ? -4.065 1.498 -7.733 1.00 91.19 164 ALA A CA 1
ATOM 1329 C C . ALA A 1 164 ? -5.342 0.917 -7.106 1.00 91.19 164 ALA A C 1
ATOM 1331 O O . ALA A 1 164 ? -6.286 0.611 -7.831 1.00 91.19 164 ALA A O 1
ATOM 1332 N N . GLN A 1 165 ? -5.388 0.807 -5.776 1.00 87.62 165 GLN A N 1
ATOM 1333 C CA . GLN A 1 165 ? -6.543 0.322 -5.009 1.00 87.62 165 GLN A CA 1
ATOM 1334 C C . GLN A 1 165 ? -7.481 1.449 -4.550 1.00 87.62 165 GLN A C 1
ATOM 1336 O O . GLN A 1 165 ? -8.459 1.203 -3.850 1.00 87.62 165 GLN A O 1
ATOM 1341 N N . GLN A 1 166 ? -7.183 2.693 -4.918 1.00 85.00 166 GLN A N 1
ATOM 1342 C CA . GLN A 1 166 ? -7.929 3.859 -4.471 1.00 85.00 166 GLN A CA 1
ATOM 1343 C C . GLN A 1 166 ? -9.250 4.032 -5.233 1.00 85.00 166 GLN A C 1
ATOM 1345 O O . GLN A 1 166 ? -9.276 3.976 -6.461 1.00 85.00 166 GLN A O 1
ATOM 1350 N N . ASN A 1 167 ? -10.342 4.286 -4.497 1.00 76.19 167 ASN A N 1
ATOM 1351 C CA . ASN A 1 167 ? -11.696 4.416 -5.058 1.00 76.19 167 ASN A CA 1
ATOM 1352 C C . ASN A 1 167 ? -11.821 5.583 -6.047 1.00 76.19 167 ASN A C 1
ATOM 1354 O O . ASN A 1 167 ? -12.424 5.434 -7.107 1.00 76.19 167 ASN A O 1
ATOM 1358 N N . SER A 1 168 ? -11.260 6.743 -5.694 1.00 82.06 168 SER A N 1
ATOM 1359 C CA . SER A 1 168 ? -11.121 7.881 -6.603 1.00 82.06 168 SER A CA 1
ATOM 1360 C C . SER A 1 168 ? -9.708 7.862 -7.192 1.00 82.06 168 SER A C 1
ATOM 1362 O O . SER A 1 168 ? -8.759 8.095 -6.441 1.00 82.06 168 SER A O 1
ATOM 1364 N N . PRO A 1 169 ? -9.520 7.532 -8.482 1.00 77.31 169 PRO A N 1
ATOM 1365 C CA . PRO A 1 169 ? -8.187 7.397 -9.058 1.00 77.31 169 PRO A CA 1
ATOM 1366 C C . PRO A 1 169 ? -7.533 8.768 -9.339 1.00 77.31 169 PRO A C 1
ATOM 1368 O O . PRO A 1 169 ? -8.222 9.700 -9.758 1.00 77.31 169 PRO A O 1
ATOM 1371 N N . PRO A 1 170 ? -6.191 8.902 -9.233 1.00 77.94 170 PRO A N 1
ATOM 1372 C CA . PRO A 1 170 ? -5.461 10.113 -9.649 1.00 77.94 170 PRO A CA 1
ATOM 1373 C C . PRO A 1 170 ? -5.571 10.423 -11.147 1.00 77.94 170 PRO A C 1
ATOM 1375 O O . PRO A 1 170 ? -5.232 11.524 -11.583 1.00 77.94 170 PRO A O 1
ATOM 1378 N N . LEU A 1 171 ? -5.960 9.436 -11.955 1.00 79.06 171 LEU A N 1
ATOM 1379 C CA . LEU A 1 171 ? -5.974 9.518 -13.408 1.00 79.06 171 LEU A CA 1
ATOM 1380 C C . LEU A 1 171 ? -7.413 9.482 -13.929 1.00 79.06 171 LEU A C 1
ATOM 1382 O O . LEU A 1 171 ? -8.158 8.533 -13.700 1.00 79.06 171 LEU A O 1
ATOM 1386 N N . LYS A 1 172 ? -7.785 10.496 -14.717 1.00 77.94 172 LYS A N 1
ATOM 1387 C CA . LYS A 1 172 ? -9.129 10.612 -15.317 1.00 77.94 172 LYS A CA 1
ATOM 1388 C C . LYS A 1 172 ? -9.430 9.541 -16.372 1.00 77.94 172 LYS A C 1
ATOM 1390 O O . LYS A 1 172 ? -10.589 9.322 -16.698 1.00 77.94 172 LYS A O 1
ATOM 1395 N N . ARG A 1 173 ? -8.394 8.902 -16.928 1.00 84.00 173 ARG A N 1
ATOM 1396 C CA . ARG A 1 173 ? -8.520 7.870 -17.973 1.00 84.00 173 ARG A CA 1
ATOM 1397 C C . ARG A 1 173 ? -8.815 6.467 -17.428 1.00 84.00 173 ARG A C 1
ATOM 1399 O O . ARG A 1 173 ? -8.946 5.536 -18.213 1.00 84.00 173 ARG A O 1
ATOM 1406 N N . CYS A 1 174 ? -8.906 6.304 -16.110 1.00 82.19 174 CYS A N 1
ATOM 1407 C CA . CYS A 1 174 ? -9.212 5.024 -15.484 1.00 82.19 174 CYS A CA 1
ATOM 1408 C C . CYS A 1 174 ? -10.663 4.631 -15.765 1.00 82.19 174 CYS A C 1
ATOM 1410 O O . CYS A 1 174 ? -11.589 5.287 -15.294 1.00 82.19 174 CYS A O 1
ATOM 1412 N N . GLN A 1 175 ? -10.855 3.555 -16.526 1.00 77.25 175 GLN A N 1
ATOM 1413 C CA . GLN A 1 175 ? -12.172 3.007 -16.845 1.00 77.25 175 GLN A CA 1
ATOM 1414 C C . GLN A 1 175 ? -12.278 1.557 -16.379 1.00 77.25 175 GLN A C 1
ATOM 1416 O O . GLN A 1 175 ? -11.337 0.783 -16.534 1.00 77.25 175 GLN A O 1
ATOM 1421 N N . GLY A 1 176 ? -13.441 1.180 -15.848 1.00 80.75 176 GLY A N 1
ATOM 1422 C CA . GLY A 1 176 ? -13.677 -0.171 -15.341 1.00 80.75 176 GLY A CA 1
ATOM 1423 C C . GLY A 1 176 ? -13.030 -0.433 -13.979 1.00 80.75 176 GLY A C 1
ATOM 1424 O O . GLY A 1 176 ? -12.331 0.411 -13.417 1.00 80.75 176 GLY A O 1
ATOM 1425 N N . LYS A 1 177 ? -13.285 -1.628 -13.438 1.00 83.75 177 LYS A N 1
ATOM 1426 C CA . LYS A 1 177 ? -12.849 -2.040 -12.094 1.00 83.75 177 LYS A CA 1
ATOM 1427 C C . LYS A 1 177 ? -11.325 -2.019 -11.956 1.00 83.75 177 LYS A C 1
ATOM 1429 O O . LYS A 1 177 ? -10.810 -1.606 -10.922 1.00 83.75 177 LYS A O 1
ATOM 1434 N N . HIS A 1 178 ? -10.610 -2.430 -13.001 1.00 89.62 178 HIS A N 1
ATOM 1435 C CA . HIS A 1 178 ? -9.149 -2.496 -13.009 1.00 89.62 178 HIS A CA 1
ATOM 1436 C C . HIS A 1 178 ? -8.497 -1.328 -13.772 1.00 89.62 178 HIS A C 1
ATOM 1438 O O . HIS A 1 178 ? -7.291 -1.342 -14.024 1.00 89.62 178 HIS A O 1
ATOM 1444 N N . GLY A 1 179 ? -9.266 -0.282 -14.098 1.00 90.31 179 GLY A N 1
ATOM 1445 C CA . GLY A 1 179 ? -8.818 0.834 -14.932 1.00 90.31 179 GLY A CA 1
ATOM 1446 C C . GLY A 1 179 ? -7.601 1.577 -14.397 1.00 90.31 179 GLY A C 1
ATOM 1447 O O . GLY A 1 179 ? -6.743 1.980 -15.176 1.00 90.31 179 GLY A O 1
ATOM 1448 N N . MET A 1 180 ? -7.498 1.724 -13.074 1.00 91.31 180 MET A N 1
ATOM 1449 C CA . MET A 1 180 ? -6.342 2.368 -12.452 1.00 91.31 180 MET A CA 1
ATOM 1450 C C . MET A 1 180 ? -5.080 1.519 -12.581 1.00 91.31 180 MET A C 1
ATOM 1452 O O . MET A 1 180 ? -4.067 2.019 -13.057 1.00 91.31 180 MET A O 1
ATOM 1456 N N . VAL A 1 181 ? -5.145 0.229 -12.242 1.00 93.69 181 VAL A N 1
ATOM 1457 C CA . VAL A 1 181 ? -4.003 -0.684 -12.411 1.00 93.69 181 VAL A CA 1
ATOM 1458 C C . VAL A 1 181 ? -3.546 -0.699 -13.872 1.00 93.69 181 VAL A C 1
ATOM 1460 O O . VAL A 1 181 ? -2.352 -0.579 -14.140 1.00 93.69 181 VAL A O 1
ATOM 1463 N N . LYS A 1 182 ? -4.495 -0.765 -14.817 1.00 93.94 182 LYS A N 1
ATOM 1464 C CA . LYS A 1 182 ? -4.212 -0.695 -16.254 1.00 93.94 182 LYS A CA 1
ATOM 1465 C C . LYS A 1 182 ? -3.475 0.592 -16.626 1.00 93.94 182 LYS A C 1
ATOM 1467 O O . LYS A 1 182 ? -2.419 0.532 -17.245 1.00 93.94 182 LYS A O 1
ATOM 1472 N N . ALA A 1 183 ? -3.998 1.745 -16.209 1.00 93.94 183 ALA A N 1
ATOM 1473 C CA . ALA A 1 183 ? -3.422 3.046 -16.532 1.00 93.94 183 ALA A CA 1
ATOM 1474 C C . ALA A 1 183 ? -2.001 3.221 -15.974 1.00 93.94 183 ALA A C 1
ATOM 1476 O O . ALA A 1 183 ? -1.170 3.838 -16.639 1.00 93.94 183 ALA A O 1
ATOM 1477 N N . VAL A 1 184 ? -1.717 2.673 -14.786 1.00 95.19 184 VAL A N 1
ATOM 1478 C CA . VAL A 1 184 ? -0.365 2.668 -14.208 1.00 95.19 184 VAL A CA 1
ATOM 1479 C C . VAL A 1 184 ? 0.568 1.758 -15.004 1.00 95.19 184 VAL A C 1
ATOM 1481 O O . VAL A 1 184 ? 1.691 2.148 -15.307 1.00 95.19 184 VAL A O 1
ATOM 1484 N N . LEU A 1 185 ? 0.117 0.557 -15.372 1.00 96.31 185 LEU A N 1
ATOM 1485 C CA . LEU A 1 185 ? 0.899 -0.366 -16.198 1.00 96.31 185 LEU A CA 1
ATOM 1486 C C . LEU A 1 185 ? 1.210 0.222 -17.583 1.00 96.31 185 LEU A C 1
ATOM 1488 O O . LEU A 1 185 ? 2.315 0.026 -18.085 1.00 96.31 185 LEU A O 1
ATOM 1492 N N . GLU A 1 186 ? 0.279 0.964 -18.184 1.00 96.06 186 GLU A N 1
ATOM 1493 C CA . GLU A 1 186 ? 0.498 1.696 -19.438 1.00 96.06 186 GLU A CA 1
ATOM 1494 C C . GLU A 1 186 ? 1.592 2.768 -19.289 1.00 96.06 186 GLU A C 1
ATOM 1496 O O . GLU A 1 186 ? 2.504 2.812 -20.116 1.00 96.06 186 GLU A O 1
ATOM 1501 N N . ASP A 1 187 ? 1.554 3.577 -18.221 1.00 96.38 187 ASP A N 1
ATOM 1502 C CA . ASP A 1 187 ? 2.587 4.591 -17.946 1.00 96.38 187 ASP A CA 1
ATOM 1503 C C . ASP A 1 187 ? 3.961 3.953 -17.702 1.00 96.38 187 ASP A C 1
ATOM 1505 O O . ASP A 1 187 ? 4.957 4.385 -18.282 1.00 96.38 187 ASP A O 1
ATOM 1509 N N . LEU A 1 188 ? 4.021 2.887 -16.896 1.00 97.62 188 LEU A N 1
ATOM 1510 C CA . LEU A 1 188 ? 5.262 2.146 -16.649 1.00 97.62 188 LEU A CA 1
ATOM 1511 C C . LEU A 1 188 ? 5.809 1.501 -17.926 1.00 97.62 188 LEU A C 1
ATOM 1513 O O . LEU A 1 188 ? 7.019 1.483 -18.130 1.00 97.62 188 LEU A O 1
ATOM 1517 N N . SER A 1 189 ? 4.940 0.992 -18.800 1.00 97.81 189 SER A N 1
ATOM 1518 C CA . SER A 1 189 ? 5.362 0.406 -20.076 1.00 97.81 189 SER A CA 1
ATOM 1519 C C . SER A 1 189 ? 5.951 1.463 -21.012 1.00 97.81 189 SER A C 1
ATOM 1521 O O . SER A 1 189 ? 6.960 1.199 -21.659 1.00 97.81 189 SER A O 1
ATOM 1523 N N . GLY A 1 190 ? 5.362 2.664 -21.059 1.00 97.12 190 GLY A N 1
ATOM 1524 C CA . GLY A 1 190 ? 5.917 3.787 -21.821 1.00 97.12 190 GLY A CA 1
ATOM 1525 C C . GLY A 1 190 ? 7.268 4.262 -21.276 1.00 97.12 190 GLY A C 1
ATOM 1526 O O . GLY A 1 190 ? 8.192 4.523 -22.043 1.00 97.12 190 GLY A O 1
ATOM 1527 N N . GLU A 1 191 ? 7.424 4.310 -19.952 1.00 96.31 191 GLU A N 1
ATOM 1528 C CA . GLU A 1 191 ? 8.717 4.603 -19.323 1.00 96.31 191 GLU A CA 1
ATOM 1529 C C . GLU A 1 191 ? 9.763 3.528 -19.659 1.00 96.31 191 GLU A C 1
ATOM 1531 O O . GLU A 1 191 ? 10.893 3.853 -20.023 1.00 96.31 191 GLU A O 1
ATOM 1536 N N . LEU A 1 192 ? 9.383 2.247 -19.618 1.00 96.94 192 LEU A N 1
ATOM 1537 C CA . LEU A 1 192 ? 10.278 1.143 -19.959 1.00 96.94 192 LEU A CA 1
ATOM 1538 C C . LEU A 1 192 ? 10.758 1.211 -21.416 1.00 96.94 192 LEU A C 1
ATOM 1540 O O . LEU A 1 192 ? 11.945 1.020 -21.667 1.00 96.94 192 LEU A O 1
ATOM 1544 N N . GLU A 1 193 ? 9.878 1.540 -22.367 1.00 96.88 193 GLU A N 1
ATOM 1545 C CA . GLU A 1 193 ? 10.236 1.752 -23.782 1.00 96.88 193 GLU A CA 1
ATOM 1546 C C . GLU A 1 193 ? 11.317 2.828 -23.955 1.00 96.88 193 GLU A C 1
ATOM 1548 O O . GLU A 1 193 ? 12.293 2.642 -24.696 1.00 96.88 193 GLU A O 1
ATOM 1553 N N . MET A 1 194 ? 11.176 3.950 -23.242 1.00 94.81 194 MET A N 1
ATOM 1554 C CA . MET A 1 194 ? 12.172 5.022 -23.263 1.00 94.81 194 MET A CA 1
ATOM 1555 C C . MET A 1 194 ? 13.513 4.550 -22.691 1.00 94.81 194 MET A C 1
ATOM 1557 O O . MET A 1 194 ? 14.567 4.850 -23.257 1.00 94.81 194 MET A O 1
ATOM 1561 N N . GLN A 1 195 ? 13.492 3.786 -21.597 1.00 94.94 195 GLN A N 1
ATOM 1562 C CA . GLN A 1 195 ? 14.705 3.271 -20.961 1.00 94.94 195 GLN A CA 1
ATOM 1563 C C . GLN A 1 195 ? 15.404 2.191 -21.800 1.00 94.94 195 GLN A C 1
ATOM 1565 O O . GLN A 1 195 ? 16.628 2.233 -21.921 1.00 94.94 195 GLN A O 1
ATOM 1570 N N . ILE A 1 196 ? 14.658 1.297 -22.459 1.00 95.50 196 ILE A N 1
ATOM 1571 C CA . ILE A 1 196 ? 15.197 0.323 -23.427 1.00 95.50 196 ILE A CA 1
ATOM 1572 C C . ILE A 1 196 ? 15.907 1.049 -24.571 1.00 95.50 196 ILE A C 1
ATOM 1574 O O . ILE A 1 196 ? 17.027 0.693 -24.935 1.00 95.50 196 ILE A O 1
ATOM 1578 N N . SER A 1 197 ? 15.286 2.096 -25.121 1.00 94.44 197 SER A N 1
ATOM 1579 C CA . SER A 1 197 ? 15.864 2.876 -26.223 1.00 94.44 197 SER A CA 1
ATOM 1580 C C . SER A 1 197 ? 17.203 3.517 -25.833 1.00 94.44 197 SER A C 1
ATOM 1582 O O . SER A 1 197 ? 18.160 3.502 -26.614 1.00 94.44 197 SER A O 1
ATOM 1584 N N . ARG A 1 198 ? 17.309 4.013 -24.592 1.00 92.19 198 ARG A N 1
ATOM 1585 C CA . ARG A 1 198 ? 18.577 4.499 -24.024 1.00 92.19 198 ARG A CA 1
ATOM 1586 C C . ARG A 1 198 ? 19.582 3.367 -23.829 1.00 92.19 198 ARG A C 1
ATOM 1588 O O . ARG A 1 198 ? 20.720 3.504 -24.259 1.00 92.19 198 ARG A O 1
ATOM 1595 N N . GLY A 1 199 ? 19.160 2.236 -23.260 1.00 91.69 199 GLY A N 1
ATOM 1596 C CA . GLY A 1 199 ? 20.017 1.068 -23.030 1.00 91.69 199 GLY A CA 1
ATOM 1597 C C . GLY A 1 199 ? 20.613 0.484 -24.310 1.00 91.69 199 GLY A C 1
ATOM 1598 O O . GLY A 1 199 ? 21.784 0.117 -24.318 1.00 91.69 199 GLY A O 1
ATOM 1599 N N . ARG A 1 200 ? 19.851 0.487 -25.413 1.00 92.62 200 ARG A N 1
ATOM 1600 C CA . ARG A 1 200 ? 20.336 0.112 -26.754 1.00 92.62 200 ARG A CA 1
ATOM 1601 C C . ARG A 1 200 ? 21.434 1.038 -27.273 1.00 92.62 200 ARG A C 1
ATOM 1603 O O . ARG A 1 200 ? 22.302 0.589 -28.012 1.00 92.62 200 ARG A O 1
ATOM 1610 N N . SER A 1 201 ? 21.375 2.318 -26.912 1.00 90.12 201 SER A N 1
ATOM 1611 C CA . SER A 1 201 ? 22.362 3.316 -27.334 1.00 90.12 201 SER A CA 1
ATOM 1612 C C . SER A 1 201 ? 23.611 3.271 -26.452 1.00 90.12 201 SER A C 1
ATOM 1614 O O . SER A 1 201 ? 24.732 3.292 -26.951 1.00 90.12 201 SER A O 1
ATOM 1616 N N . SER A 1 202 ? 23.419 3.203 -25.134 1.00 89.38 202 SER A N 1
ATOM 1617 C CA . SER A 1 202 ? 24.485 3.140 -24.139 1.00 89.38 202 SER A CA 1
ATOM 1618 C C . SER A 1 202 ? 23.958 2.541 -22.838 1.00 89.38 202 SER A C 1
ATOM 1620 O O . SER A 1 202 ? 23.214 3.178 -22.086 1.00 89.38 202 SER A O 1
ATOM 1622 N N . LEU A 1 203 ? 24.388 1.317 -22.528 1.00 86.81 203 LEU A N 1
ATOM 1623 C CA . LEU A 1 203 ? 23.997 0.659 -21.283 1.00 86.81 203 LEU A CA 1
ATOM 1624 C C . LEU A 1 203 ? 24.549 1.386 -20.047 1.00 86.81 203 LEU A C 1
ATOM 1626 O O . LEU A 1 203 ? 23.886 1.438 -19.013 1.00 86.81 203 LEU A O 1
ATOM 1630 N N . LEU A 1 204 ? 25.729 2.001 -20.165 1.00 85.44 204 LEU A N 1
ATOM 1631 C CA . LEU A 1 204 ? 26.336 2.791 -19.092 1.00 85.44 204 LEU A CA 1
ATOM 1632 C C . LEU A 1 204 ? 25.494 4.030 -18.758 1.00 85.44 204 LEU A C 1
ATOM 1634 O O . LEU A 1 204 ? 25.264 4.333 -17.589 1.00 85.44 204 LEU A O 1
ATOM 1638 N N . GLU A 1 205 ? 24.998 4.733 -19.777 1.00 84.56 205 GLU A N 1
ATOM 1639 C CA . GLU A 1 205 ? 24.120 5.891 -19.582 1.00 84.56 205 GLU A CA 1
ATOM 1640 C C . GLU A 1 205 ? 22.757 5.471 -19.018 1.00 84.56 205 GLU A C 1
ATOM 1642 O O . GLU A 1 205 ? 22.218 6.123 -18.115 1.00 84.56 205 GLU A O 1
ATOM 1647 N N . ALA A 1 206 ? 22.220 4.346 -19.500 1.00 85.62 206 ALA A N 1
ATOM 1648 C CA . ALA A 1 206 ? 20.983 3.771 -18.987 1.00 85.62 206 ALA A CA 1
ATOM 1649 C C . ALA A 1 206 ? 21.109 3.340 -17.518 1.00 85.62 206 ALA A C 1
ATOM 1651 O O . ALA A 1 206 ? 20.186 3.570 -16.741 1.00 85.62 206 ALA A O 1
ATOM 1652 N N . ALA A 1 207 ? 22.261 2.821 -17.085 1.00 83.19 207 ALA A N 1
ATOM 1653 C CA . ALA A 1 207 ? 22.485 2.463 -15.683 1.00 83.19 207 ALA A CA 1
ATOM 1654 C C . ALA A 1 207 ? 22.311 3.659 -14.724 1.00 83.19 207 ALA A C 1
ATOM 1656 O O . ALA A 1 207 ? 21.863 3.490 -13.590 1.00 83.19 207 ALA A O 1
ATOM 1657 N N . VAL A 1 208 ? 22.618 4.878 -15.182 1.00 84.19 208 VAL A N 1
ATOM 1658 C CA . VAL A 1 208 ? 22.473 6.105 -14.384 1.00 84.19 208 VAL A CA 1
ATOM 1659 C C . VAL A 1 208 ? 21.080 6.722 -14.525 1.00 84.19 208 VAL A C 1
ATOM 1661 O O . VAL A 1 208 ? 20.496 7.153 -13.528 1.00 84.19 208 VAL A O 1
ATOM 1664 N N . SER A 1 209 ? 20.562 6.789 -15.755 1.00 82.44 209 SER A N 1
ATOM 1665 C CA . SER A 1 209 ? 19.428 7.650 -16.129 1.00 82.44 209 SER A CA 1
ATOM 1666 C C . SER A 1 209 ? 18.174 6.911 -16.613 1.00 82.44 209 SER A C 1
ATOM 1668 O O . SER A 1 209 ? 17.154 7.549 -16.879 1.00 82.44 209 SER A O 1
ATOM 1670 N N . GLY A 1 210 ? 18.234 5.587 -16.752 1.00 83.00 210 GLY A N 1
ATOM 1671 C CA . GLY A 1 210 ? 17.138 4.742 -17.230 1.00 83.00 210 GLY A CA 1
ATOM 1672 C C . GLY A 1 210 ? 17.252 3.293 -16.738 1.00 83.00 210 GLY A C 1
ATOM 1673 O O . GLY A 1 210 ? 17.402 2.386 -17.559 1.00 83.00 210 GLY A O 1
ATOM 1674 N N . PRO A 1 211 ? 17.234 3.060 -15.413 1.00 88.38 211 PRO A N 1
ATOM 1675 C CA . PRO A 1 211 ? 17.389 1.733 -14.831 1.00 88.38 211 PRO A CA 1
ATOM 1676 C C . PRO A 1 211 ? 16.138 0.870 -15.068 1.00 88.38 211 PRO A C 1
ATOM 1678 O O . PRO A 1 211 ? 15.198 0.869 -14.270 1.00 88.38 211 PRO A O 1
ATOM 1681 N N . MET A 1 212 ? 16.169 0.061 -16.131 1.00 94.12 212 MET A N 1
ATOM 1682 C CA . MET A 1 212 ? 15.035 -0.772 -16.571 1.00 94.12 212 MET A CA 1
ATOM 1683 C C . MET A 1 212 ? 14.499 -1.713 -15.478 1.00 94.12 212 MET A C 1
ATOM 1685 O O . MET A 1 212 ? 13.296 -1.971 -15.405 1.00 94.12 212 MET A O 1
ATOM 1689 N N . TYR A 1 213 ? 15.379 -2.205 -14.596 1.00 93.19 213 TYR A N 1
ATOM 1690 C CA . TYR A 1 213 ? 15.011 -3.111 -13.503 1.00 93.19 213 TYR A CA 1
ATOM 1691 C C . TYR A 1 213 ? 13.946 -2.517 -12.574 1.00 93.19 213 TYR A C 1
ATOM 1693 O O . TYR A 1 213 ? 12.989 -3.205 -12.223 1.00 93.19 213 TYR A O 1
ATOM 1701 N N . SER A 1 214 ? 14.084 -1.245 -12.189 1.00 94.12 214 SER A N 1
ATOM 1702 C CA . SER A 1 214 ? 13.171 -0.605 -11.236 1.00 94.12 214 SER A CA 1
ATOM 1703 C C . SER A 1 214 ? 11.740 -0.540 -11.781 1.00 94.12 214 SER A C 1
ATOM 1705 O O . SER A 1 214 ? 10.780 -0.793 -11.047 1.00 94.12 214 SER A O 1
ATOM 1707 N N . ILE A 1 215 ? 11.599 -0.282 -13.085 1.00 96.62 215 ILE A N 1
ATOM 1708 C CA . ILE A 1 215 ? 10.309 -0.270 -13.779 1.00 96.62 215 ILE A CA 1
ATOM 1709 C C . ILE A 1 215 ? 9.727 -1.683 -13.878 1.00 96.62 215 ILE A C 1
ATOM 1711 O O . ILE A 1 215 ? 8.576 -1.892 -13.493 1.00 96.62 215 ILE A O 1
ATOM 1715 N N . LEU A 1 216 ? 10.523 -2.670 -14.310 1.00 96.50 216 LEU A N 1
ATOM 1716 C CA . LEU A 1 216 ? 10.097 -4.075 -14.368 1.00 96.50 216 LEU A CA 1
ATOM 1717 C C . LEU A 1 216 ? 9.646 -4.605 -13.004 1.00 96.50 216 LEU A C 1
ATOM 1719 O O . LEU A 1 216 ? 8.654 -5.328 -12.917 1.00 96.50 216 LEU A O 1
ATOM 1723 N N . HIS A 1 217 ? 10.345 -4.226 -11.935 1.00 96.00 217 HIS A N 1
ATOM 1724 C CA . HIS A 1 217 ? 9.975 -4.582 -10.572 1.00 96.00 217 HIS A CA 1
ATOM 1725 C C . HIS A 1 217 ? 8.580 -4.041 -10.212 1.00 96.00 217 HIS A C 1
ATOM 1727 O O . HIS A 1 217 ? 7.733 -4.800 -9.739 1.00 96.00 217 HIS A O 1
ATOM 1733 N N . CYS A 1 218 ? 8.296 -2.768 -10.513 1.00 97.38 218 CYS A N 1
ATOM 1734 C CA . CYS A 1 218 ? 6.976 -2.170 -10.283 1.00 97.38 218 CYS A CA 1
ATOM 1735 C C . CYS A 1 218 ? 5.876 -2.838 -11.126 1.00 97.38 218 CYS A C 1
ATOM 1737 O O . CYS A 1 218 ? 4.799 -3.137 -10.607 1.00 97.38 218 CYS A O 1
ATOM 1739 N N . VAL A 1 219 ? 6.156 -3.119 -12.406 1.00 97.81 219 VAL A N 1
ATOM 1740 C CA . VAL A 1 219 ? 5.239 -3.838 -13.308 1.00 97.81 219 VAL A CA 1
ATOM 1741 C C . VAL A 1 219 ? 4.906 -5.215 -12.740 1.00 97.81 219 VAL A C 1
ATOM 1743 O O . VAL A 1 219 ? 3.733 -5.547 -12.576 1.00 97.81 219 VAL A O 1
ATOM 1746 N N . ARG A 1 220 ? 5.921 -6.001 -12.365 1.00 97.19 220 ARG A N 1
ATOM 1747 C CA . ARG A 1 220 ? 5.743 -7.321 -11.747 1.00 97.19 220 ARG A CA 1
ATOM 1748 C C . ARG A 1 220 ? 4.896 -7.238 -10.477 1.00 97.19 220 ARG A C 1
ATOM 1750 O O . ARG A 1 220 ? 4.010 -8.069 -10.293 1.00 97.19 220 ARG A O 1
ATOM 1757 N N . ALA A 1 221 ? 5.162 -6.262 -9.611 1.00 96.25 221 ALA A N 1
ATOM 1758 C CA . ALA A 1 221 ? 4.442 -6.098 -8.354 1.00 96.25 221 ALA A CA 1
ATOM 1759 C C . ALA A 1 221 ? 2.945 -5.815 -8.582 1.00 96.25 221 ALA A C 1
ATOM 1761 O O . ALA A 1 221 ? 2.100 -6.447 -7.951 1.00 96.25 221 ALA A O 1
ATOM 1762 N N . LEU A 1 222 ? 2.603 -4.944 -9.535 1.00 96.19 222 LEU A N 1
ATOM 1763 C CA . LEU A 1 222 ? 1.210 -4.671 -9.912 1.00 96.19 222 LEU A CA 1
ATOM 1764 C C . LEU A 1 222 ? 0.532 -5.883 -10.557 1.00 96.19 222 LEU A C 1
ATOM 1766 O O . LEU A 1 222 ? -0.599 -6.211 -10.207 1.00 96.19 222 LEU A O 1
ATOM 1770 N N . LEU A 1 223 ? 1.226 -6.580 -11.461 1.00 95.56 223 LEU A N 1
ATOM 1771 C CA . LEU A 1 223 ? 0.714 -7.802 -12.084 1.00 95.56 223 LEU A CA 1
ATOM 1772 C C . LEU A 1 223 ? 0.435 -8.904 -11.058 1.00 95.56 223 LEU A C 1
ATOM 1774 O O . LEU A 1 223 ? -0.511 -9.665 -11.235 1.00 95.56 223 LEU A O 1
ATOM 1778 N N . SER A 1 224 ? 1.219 -8.976 -9.978 1.00 94.31 224 SER A N 1
ATOM 1779 C CA . SER A 1 224 ? 1.028 -9.981 -8.926 1.00 94.31 224 SER A CA 1
ATOM 1780 C C . SER A 1 224 ? -0.264 -9.803 -8.121 1.00 94.31 224 SER A C 1
ATOM 1782 O O . SER A 1 224 ? -0.752 -10.774 -7.547 1.00 94.31 224 SER A O 1
ATOM 1784 N N . ASP A 1 225 ? -0.846 -8.599 -8.127 1.00 91.62 225 ASP A N 1
ATOM 1785 C CA . ASP A 1 225 ? -2.130 -8.306 -7.481 1.00 91.62 225 ASP A CA 1
ATOM 1786 C C . ASP A 1 225 ? -3.337 -8.565 -8.405 1.00 91.62 225 ASP A C 1
ATOM 1788 O O . ASP A 1 225 ? -4.486 -8.491 -7.964 1.00 91.62 225 ASP A O 1
ATOM 1792 N N . ILE A 1 226 ? -3.107 -8.856 -9.690 1.00 92.69 226 ILE A N 1
ATOM 1793 C CA . ILE A 1 226 ? -4.169 -9.054 -10.679 1.00 92.69 226 ILE A CA 1
ATOM 1794 C C . ILE A 1 226 ? -4.515 -10.537 -10.795 1.00 92.69 226 ILE A C 1
ATOM 1796 O O . ILE A 1 226 ? -3.650 -11.391 -10.976 1.00 92.69 226 ILE A O 1
ATOM 1800 N N . VAL A 1 227 ? -5.814 -10.841 -10.805 1.00 92.81 227 VAL A N 1
ATOM 1801 C CA . VAL A 1 227 ? -6.328 -12.148 -11.222 1.00 92.81 227 VAL A CA 1
ATOM 1802 C C . VAL A 1 227 ? -6.576 -12.103 -12.737 1.00 92.81 227 VAL A C 1
ATOM 1804 O O . VAL A 1 227 ? -7.523 -11.443 -13.164 1.00 92.81 227 VAL A O 1
ATOM 1807 N N . PRO A 1 228 ? -5.798 -12.810 -13.587 1.00 88.56 228 PRO A N 1
ATOM 1808 C CA . PRO A 1 228 ? -5.878 -12.647 -15.046 1.00 88.56 228 PRO A CA 1
ATOM 1809 C C . PRO A 1 228 ? -7.273 -12.897 -15.630 1.00 88.56 228 PRO A C 1
ATOM 1811 O O . PRO A 1 228 ? -7.700 -12.218 -16.560 1.00 88.56 228 PRO A O 1
ATOM 1814 N N . ARG A 1 229 ? -8.016 -13.844 -15.045 1.00 90.38 229 ARG A N 1
ATOM 1815 C CA . ARG A 1 229 ? -9.390 -14.173 -15.454 1.00 90.38 229 ARG A CA 1
ATOM 1816 C C . ARG A 1 229 ? -10.381 -13.024 -15.250 1.00 90.38 229 ARG A C 1
ATOM 1818 O O . ARG A 1 229 ? -11.401 -13.011 -15.926 1.00 90.38 229 ARG A O 1
ATOM 1825 N N . GLU A 1 230 ? -10.098 -12.093 -14.340 1.00 90.62 230 GLU A N 1
ATOM 1826 C CA . GLU A 1 230 ? -10.958 -10.928 -14.096 1.00 90.62 230 GLU A CA 1
ATOM 1827 C C . GLU A 1 230 ? -10.764 -9.837 -15.153 1.00 90.62 230 GLU A C 1
ATOM 1829 O O . GLU A 1 230 ? -11.712 -9.125 -15.463 1.00 90.62 230 GLU A O 1
ATOM 1834 N N . VAL A 1 231 ? -9.567 -9.736 -15.742 1.00 92.19 231 VAL A N 1
ATOM 1835 C CA . VAL A 1 231 ? -9.201 -8.626 -16.638 1.00 92.19 231 VAL A CA 1
ATOM 1836 C C . VAL A 1 231 ? -9.142 -9.000 -18.116 1.00 92.19 231 VAL A C 1
ATOM 1838 O O . VAL A 1 231 ? -9.218 -8.124 -18.966 1.00 92.19 231 VAL A O 1
ATOM 1841 N N . ILE A 1 232 ? -9.032 -10.287 -18.463 1.00 86.50 232 ILE A N 1
ATOM 1842 C CA . ILE A 1 232 ? -8.801 -10.714 -19.856 1.00 86.50 232 ILE A CA 1
ATOM 1843 C C . ILE A 1 232 ? -9.919 -10.309 -20.832 1.00 86.50 232 ILE A C 1
ATOM 1845 O O . ILE A 1 232 ? -9.661 -10.133 -22.019 1.00 86.50 232 ILE A O 1
ATOM 1849 N N . ASN A 1 233 ? -11.147 -10.136 -20.333 1.00 86.69 233 ASN A N 1
ATOM 1850 C CA . ASN A 1 233 ? -12.301 -9.716 -21.133 1.00 86.69 233 ASN A CA 1
ATOM 1851 C C . ASN A 1 233 ? -12.479 -8.188 -21.176 1.00 86.69 233 ASN A C 1
ATOM 1853 O O . ASN A 1 233 ? -13.331 -7.693 -21.912 1.00 86.69 233 ASN A O 1
ATOM 1857 N N . GLU A 1 234 ? -11.715 -7.433 -20.383 1.00 89.94 234 GLU A N 1
ATOM 1858 C CA . GLU A 1 234 ? -11.727 -5.974 -20.422 1.00 89.94 234 GLU A CA 1
ATOM 1859 C C . GLU A 1 234 ? -10.869 -5.471 -21.600 1.00 89.94 234 GLU A C 1
ATOM 1861 O O . GLU A 1 234 ? -9.770 -5.962 -21.872 1.00 89.94 234 GLU A O 1
ATOM 1866 N N . SER A 1 235 ? -11.359 -4.457 -22.316 1.00 89.81 235 SER A N 1
ATOM 1867 C CA . SER A 1 235 ? -10.727 -3.966 -23.546 1.00 89.81 235 SER A CA 1
ATOM 1868 C C . SER A 1 235 ? -9.284 -3.489 -23.331 1.00 89.81 235 SER A C 1
ATOM 1870 O O . SER A 1 235 ? -9.015 -2.655 -22.458 1.00 89.81 235 SER A O 1
ATOM 1872 N N . GLY A 1 236 ? -8.368 -3.956 -24.182 1.00 91.44 236 GLY A N 1
ATOM 1873 C CA . GLY A 1 236 ? -6.962 -3.538 -24.232 1.00 91.44 236 GLY A CA 1
ATOM 1874 C C . GLY A 1 236 ? -6.042 -4.171 -23.182 1.00 91.44 236 GLY A C 1
ATOM 1875 O O . GLY A 1 236 ? -4.862 -3.840 -23.150 1.00 91.44 236 GLY A O 1
ATOM 1876 N N . TRP A 1 237 ? -6.535 -5.066 -22.319 1.00 94.44 237 TRP A N 1
ATOM 1877 C CA . TRP A 1 237 ? -5.670 -5.800 -21.383 1.00 94.44 237 TRP A CA 1
ATOM 1878 C C . TRP A 1 237 ? -4.787 -6.835 -22.071 1.00 94.44 237 TRP A C 1
ATOM 1880 O O . TRP A 1 237 ? -3.617 -6.966 -21.720 1.00 94.44 237 TRP A O 1
ATOM 1890 N N . LEU A 1 238 ? -5.327 -7.558 -23.057 1.00 94.06 238 LEU A N 1
ATOM 1891 C CA . LEU A 1 238 ? -4.551 -8.539 -23.814 1.00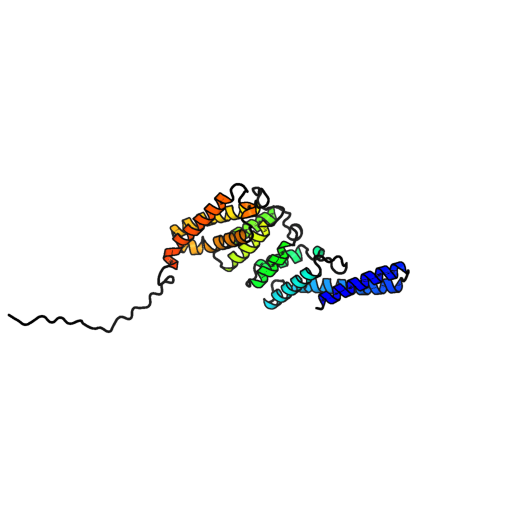 94.06 238 LEU A CA 1
ATOM 1892 C C . LEU A 1 238 ? -3.377 -7.870 -24.542 1.00 94.06 238 LEU A C 1
ATOM 1894 O O . LEU A 1 238 ? -2.247 -8.340 -24.427 1.00 94.06 238 LEU A O 1
ATOM 1898 N N . ASP A 1 239 ? -3.636 -6.742 -25.207 1.00 95.25 239 ASP A N 1
ATOM 1899 C CA . ASP A 1 239 ? -2.609 -5.951 -25.894 1.00 95.25 239 ASP A CA 1
ATOM 1900 C C . ASP A 1 239 ? -1.551 -5.440 -24.909 1.00 95.25 239 ASP A C 1
ATOM 1902 O O . ASP A 1 239 ? -0.353 -5.511 -25.178 1.00 95.25 239 ASP A O 1
ATOM 1906 N N . LEU A 1 240 ? -1.975 -4.983 -23.725 1.00 96.12 240 LEU A N 1
ATOM 1907 C CA . LEU A 1 240 ? -1.064 -4.543 -22.671 1.00 96.12 240 LEU A CA 1
ATOM 1908 C C . LEU A 1 240 ? -0.182 -5.689 -22.150 1.00 96.12 240 LEU A C 1
ATOM 1910 O O . LEU A 1 240 ? 1.017 -5.492 -21.968 1.00 96.12 240 LEU A O 1
ATOM 1914 N N . PHE A 1 241 ? -0.727 -6.893 -21.949 1.00 95.94 241 PHE A N 1
ATOM 1915 C CA . PHE A 1 241 ? 0.076 -8.057 -21.558 1.00 95.94 241 PHE A CA 1
ATOM 1916 C C . PHE A 1 241 ? 1.079 -8.458 -22.639 1.00 95.94 241 PHE A C 1
ATOM 1918 O O . PHE A 1 241 ? 2.234 -8.737 -22.317 1.00 95.94 241 PHE A O 1
ATOM 1925 N N . GLN A 1 242 ? 0.667 -8.455 -23.909 1.00 96.31 242 GLN A N 1
ATOM 1926 C CA . GLN A 1 242 ? 1.569 -8.718 -25.031 1.00 96.31 242 GLN A CA 1
ATOM 1927 C C . GLN A 1 242 ? 2.686 -7.674 -25.103 1.00 96.31 242 GLN A C 1
ATOM 1929 O O . GLN A 1 242 ? 3.853 -8.036 -25.253 1.00 96.31 242 GLN A O 1
ATOM 1934 N N . LYS A 1 243 ? 2.348 -6.393 -24.915 1.00 97.88 243 LYS A N 1
ATOM 1935 C CA . LYS A 1 243 ? 3.316 -5.297 -24.845 1.00 97.88 243 LYS A CA 1
ATOM 1936 C C . LYS A 1 243 ? 4.319 -5.513 -23.712 1.00 97.88 243 LYS A C 1
ATOM 1938 O O . LYS A 1 243 ? 5.518 -5.504 -23.960 1.00 97.88 243 LYS A O 1
ATOM 1943 N N . ILE A 1 244 ? 3.854 -5.764 -22.487 1.00 97.75 244 ILE A N 1
ATOM 1944 C CA . ILE A 1 244 ? 4.733 -6.001 -21.330 1.00 97.75 244 ILE A CA 1
ATOM 1945 C C . ILE A 1 244 ? 5.650 -7.209 -21.567 1.00 97.75 244 ILE A C 1
ATOM 1947 O O . ILE A 1 244 ? 6.834 -7.152 -21.228 1.00 97.75 244 ILE A O 1
ATOM 1951 N N . LEU A 1 245 ? 5.133 -8.287 -22.166 1.00 97.62 245 LEU A N 1
ATOM 1952 C CA . LEU A 1 245 ? 5.931 -9.464 -22.508 1.00 97.62 245 LEU A CA 1
ATOM 1953 C C . LEU A 1 245 ? 7.026 -9.123 -23.529 1.00 97.62 245 LEU A C 1
ATOM 1955 O O . LEU A 1 245 ? 8.180 -9.475 -23.301 1.00 97.62 245 LEU A O 1
ATOM 1959 N N . SER A 1 246 ? 6.683 -8.400 -24.601 1.00 98.38 246 SER A N 1
ATOM 1960 C CA . SER A 1 246 ? 7.651 -7.929 -25.602 1.00 98.38 246 SER A CA 1
ATOM 1961 C C . SER A 1 246 ? 8.743 -7.079 -24.959 1.00 98.38 246 SER A C 1
ATOM 1963 O O . SER A 1 246 ? 9.922 -7.389 -25.097 1.00 98.38 246 SER A O 1
ATOM 1965 N N . LEU A 1 247 ? 8.359 -6.071 -24.171 1.00 98.25 247 LEU A N 1
ATOM 1966 C CA . LEU A 1 247 ? 9.314 -5.193 -23.494 1.00 98.25 247 LEU A CA 1
ATOM 1967 C C . LEU A 1 247 ? 10.220 -5.968 -22.537 1.00 98.25 247 LEU A C 1
ATOM 1969 O O . LEU A 1 247 ? 11.408 -5.680 -22.449 1.00 98.25 247 LEU A O 1
ATOM 1973 N N . SER A 1 248 ? 9.691 -6.977 -21.843 1.00 97.62 248 SER A N 1
ATOM 1974 C CA . SER A 1 248 ? 10.489 -7.824 -20.950 1.00 97.62 248 SER A CA 1
ATOM 1975 C C . SER A 1 248 ? 11.563 -8.614 -21.706 1.00 97.62 248 SER A C 1
ATOM 1977 O O . SER A 1 248 ? 12.684 -8.736 -21.213 1.00 97.62 248 SER A O 1
ATOM 1979 N N . LEU A 1 249 ? 11.243 -9.119 -22.903 1.00 97.50 249 LEU A N 1
ATOM 1980 C CA . LEU A 1 249 ? 12.212 -9.785 -23.780 1.00 97.50 249 LEU A CA 1
ATOM 1981 C C . LEU A 1 249 ? 13.255 -8.792 -24.307 1.00 97.50 249 LEU A C 1
ATOM 1983 O O . LEU A 1 249 ? 14.447 -9.072 -24.252 1.00 97.50 249 LEU A O 1
ATOM 1987 N N . GLU A 1 250 ? 12.833 -7.594 -24.713 1.00 97.25 250 GLU A N 1
ATOM 1988 C CA . GLU A 1 250 ? 13.751 -6.549 -25.176 1.00 97.25 250 GLU A CA 1
ATOM 1989 C C . GLU A 1 250 ? 14.724 -6.090 -24.080 1.00 97.25 250 GLU A C 1
ATOM 1991 O O . GLU A 1 250 ? 15.900 -5.858 -24.361 1.00 97.25 250 GLU A O 1
ATOM 1996 N N . VAL A 1 251 ? 14.277 -5.986 -22.823 1.00 95.62 251 VAL A N 1
ATOM 1997 C CA . VAL A 1 251 ? 15.176 -5.701 -21.691 1.00 95.62 251 VAL A CA 1
ATOM 1998 C C . VAL A 1 251 ? 16.220 -6.805 -21.538 1.00 95.62 251 VAL A C 1
ATOM 2000 O O . VAL A 1 251 ? 17.392 -6.502 -21.304 1.00 95.62 251 VAL A O 1
ATOM 2003 N N . ALA A 1 252 ? 15.817 -8.073 -21.670 1.00 94.25 252 ALA A N 1
ATOM 2004 C CA . ALA A 1 252 ? 16.740 -9.201 -21.594 1.00 94.25 252 ALA A CA 1
ATOM 2005 C C . ALA A 1 252 ? 17.790 -9.139 -22.714 1.00 94.25 252 ALA A C 1
ATOM 2007 O O . ALA A 1 252 ? 18.976 -9.303 -22.433 1.00 94.25 252 ALA A O 1
ATOM 2008 N N . ASP A 1 253 ? 17.382 -8.813 -23.942 1.00 93.94 253 ASP A N 1
ATOM 2009 C CA . ASP A 1 253 ? 18.296 -8.638 -25.075 1.00 93.94 253 ASP A CA 1
ATOM 2010 C C . ASP A 1 253 ? 19.304 -7.506 -24.832 1.00 93.94 253 ASP A C 1
ATOM 2012 O O . ASP A 1 253 ? 20.496 -7.669 -25.086 1.00 93.94 253 ASP A O 1
ATOM 2016 N N . VAL A 1 254 ? 18.850 -6.367 -24.298 1.00 92.56 254 VAL A N 1
ATOM 2017 C CA . VAL A 1 254 ? 19.716 -5.214 -23.995 1.00 92.56 254 VAL A CA 1
ATOM 2018 C C . VAL A 1 254 ? 20.706 -5.519 -22.869 1.00 92.56 254 VAL A C 1
ATOM 2020 O O . VAL A 1 254 ? 21.852 -5.076 -22.923 1.00 92.56 254 VAL A O 1
ATOM 2023 N N . ALA A 1 255 ? 20.290 -6.264 -21.844 1.00 89.00 255 ALA A N 1
ATOM 2024 C CA . ALA A 1 255 ? 21.139 -6.597 -20.700 1.00 89.00 255 ALA A CA 1
ATOM 2025 C C . ALA A 1 255 ? 22.076 -7.793 -20.958 1.00 89.00 255 ALA A C 1
ATOM 2027 O O . ALA A 1 255 ? 23.129 -7.887 -20.321 1.00 89.00 255 ALA A O 1
ATOM 2028 N N . SER A 1 256 ? 21.709 -8.687 -21.886 1.00 88.94 256 SER A N 1
ATOM 2029 C CA . SER A 1 256 ? 22.417 -9.931 -22.226 1.00 88.94 256 SER A CA 1
ATOM 2030 C C . SER A 1 256 ? 23.935 -9.760 -22.400 1.00 88.94 256 SER A C 1
ATOM 2032 O O . SER A 1 256 ? 24.677 -10.476 -21.723 1.00 88.94 256 SER A O 1
ATOM 2034 N N . PRO A 1 257 ? 24.451 -8.780 -23.175 1.00 84.56 257 PRO A N 1
ATOM 2035 C CA . PRO A 1 257 ? 25.893 -8.627 -23.388 1.00 84.56 257 PRO A CA 1
ATOM 2036 C C . PRO A 1 257 ? 26.696 -8.385 -22.107 1.00 84.56 257 PRO A C 1
ATOM 2038 O O . PRO A 1 257 ? 27.884 -8.695 -22.059 1.00 84.56 257 PRO A O 1
ATOM 2041 N N . THR A 1 258 ? 26.067 -7.824 -21.074 1.00 81.69 258 THR A N 1
ATOM 2042 C CA . THR A 1 258 ? 26.712 -7.571 -19.784 1.00 81.69 258 THR A CA 1
ATOM 2043 C C . THR A 1 258 ? 26.531 -8.746 -18.844 1.00 81.69 258 THR A C 1
ATOM 2045 O O . THR A 1 258 ? 27.512 -9.195 -18.270 1.00 81.69 258 THR A O 1
ATOM 2048 N N . VAL A 1 259 ? 25.320 -9.289 -18.706 1.00 81.19 259 VAL A N 1
ATOM 2049 C CA . VAL A 1 259 ? 25.059 -10.374 -17.740 1.00 81.19 259 VAL A CA 1
ATOM 2050 C C . VAL A 1 259 ? 25.596 -11.734 -18.192 1.00 81.19 259 VAL A C 1
ATOM 2052 O O . VAL A 1 259 ? 25.886 -12.580 -17.352 1.00 81.19 259 VAL A O 1
ATOM 2055 N N . CYS A 1 260 ? 25.748 -11.947 -19.502 1.00 80.56 260 CYS A N 1
ATOM 2056 C CA . CYS A 1 260 ? 26.304 -13.172 -20.081 1.00 80.56 260 CYS A CA 1
ATOM 2057 C C . CYS A 1 260 ? 27.806 -13.065 -20.392 1.00 80.56 260 CYS A C 1
ATOM 2059 O O . CYS A 1 260 ? 28.374 -13.990 -20.973 1.00 80.56 260 CYS A O 1
ATOM 2061 N N . ASN A 1 261 ? 28.462 -11.961 -20.024 1.00 78.44 261 ASN A N 1
ATOM 2062 C CA . ASN A 1 261 ? 29.913 -11.855 -20.108 1.00 78.44 261 ASN A CA 1
ATOM 2063 C C . ASN A 1 261 ? 30.552 -12.695 -18.989 1.00 78.44 261 ASN A C 1
ATOM 2065 O O . ASN A 1 261 ? 30.103 -12.649 -17.848 1.00 78.44 261 ASN A O 1
ATOM 2069 N N . SER A 1 262 ? 31.614 -13.440 -19.296 1.00 75.44 262 SER A N 1
ATOM 2070 C CA . SER A 1 262 ? 32.390 -14.211 -18.314 1.00 75.44 262 SER A CA 1
ATOM 2071 C C . SER A 1 262 ? 33.087 -13.340 -17.254 1.00 75.44 262 SER A C 1
ATOM 2073 O O . SER A 1 262 ? 33.430 -13.855 -16.193 1.00 75.44 262 SER A O 1
ATOM 2075 N N . SER A 1 263 ? 33.234 -12.033 -17.510 1.00 74.50 263 SER A N 1
ATOM 2076 C CA . SER A 1 263 ? 33.708 -11.018 -16.556 1.00 74.50 263 SER A CA 1
ATOM 2077 C C . SER A 1 263 ? 32.858 -9.742 -16.649 1.00 74.50 263 SER A C 1
ATOM 2079 O O . SER A 1 263 ? 33.305 -8.739 -17.209 1.00 74.50 263 SER A O 1
ATOM 2081 N N . PRO A 1 264 ? 31.632 -9.741 -16.098 1.00 65.81 264 PRO A N 1
ATOM 2082 C CA . PRO A 1 264 ? 30.681 -8.633 -16.234 1.00 65.81 264 PRO A CA 1
ATOM 2083 C C . PRO A 1 264 ? 31.151 -7.345 -15.538 1.00 65.81 264 PRO A C 1
ATOM 2085 O O . PRO A 1 264 ? 30.816 -6.248 -15.975 1.00 65.81 264 PRO A O 1
ATOM 2088 N N . GLU A 1 265 ? 31.975 -7.472 -14.493 1.00 70.50 265 GLU A N 1
ATOM 2089 C CA . GLU A 1 265 ? 32.602 -6.352 -13.771 1.00 70.50 265 GLU A CA 1
ATOM 2090 C C . GLU A 1 265 ? 33.989 -5.974 -14.328 1.00 70.50 265 GLU A C 1
ATOM 2092 O O . GLU A 1 265 ? 34.655 -5.089 -13.796 1.00 70.50 265 GLU A O 1
ATOM 2097 N N . GLY A 1 266 ? 34.450 -6.644 -15.392 1.00 63.22 266 GLY A N 1
ATOM 2098 C CA . GLY A 1 266 ? 35.751 -6.381 -16.014 1.00 63.22 266 GLY A CA 1
ATOM 2099 C C . GLY A 1 266 ? 36.951 -7.039 -15.325 1.00 63.22 266 GLY A C 1
ATOM 2100 O O . GLY A 1 266 ? 38.085 -6.777 -15.719 1.00 63.22 266 GLY A O 1
ATOM 2101 N N . TYR A 1 267 ? 36.744 -7.917 -14.336 1.00 54.59 267 TYR A N 1
ATOM 2102 C CA . TYR A 1 267 ? 37.838 -8.707 -13.765 1.00 54.59 267 TYR A CA 1
ATOM 2103 C C . TYR A 1 267 ? 38.218 -9.843 -14.714 1.00 54.59 267 TYR A C 1
ATOM 2105 O O . TYR A 1 267 ? 37.645 -10.927 -14.651 1.00 54.59 267 TYR A O 1
ATOM 2113 N N . ILE A 1 268 ? 39.158 -9.600 -15.620 1.00 61.12 268 ILE A N 1
ATOM 2114 C CA . ILE A 1 268 ? 39.862 -10.674 -16.322 1.00 61.12 268 ILE A CA 1
ATOM 2115 C C . ILE A 1 268 ? 40.981 -11.105 -15.366 1.00 61.12 268 ILE A C 1
ATOM 2117 O O . ILE A 1 268 ? 41.857 -10.279 -15.100 1.00 61.12 268 ILE A O 1
ATOM 2121 N N . PRO A 1 269 ? 40.962 -12.327 -14.794 1.00 56.97 269 PRO A N 1
ATOM 2122 C CA . PRO A 1 269 ? 42.104 -12.815 -14.034 1.00 56.97 269 PRO A CA 1
ATOM 2123 C C . PRO A 1 269 ? 43.335 -12.695 -14.926 1.00 56.97 269 PRO A C 1
ATOM 2125 O O . PRO A 1 269 ? 43.279 -13.122 -16.081 1.00 56.97 269 PRO A O 1
ATOM 2128 N N . GLU A 1 270 ? 44.413 -12.098 -14.417 1.00 56.44 270 GLU A N 1
ATOM 2129 C CA . GLU A 1 270 ? 45.699 -12.129 -15.105 1.00 56.44 270 GLU A CA 1
ATOM 2130 C C . GLU A 1 270 ? 45.980 -13.592 -15.453 1.00 56.44 270 GLU A C 1
ATOM 2132 O O . GLU A 1 270 ? 46.142 -14.435 -14.567 1.00 56.44 270 GLU A O 1
ATOM 2137 N N . THR A 1 271 ? 45.971 -13.924 -16.744 1.00 54.47 271 THR A N 1
ATOM 2138 C CA . THR A 1 271 ? 46.592 -15.158 -17.197 1.00 54.47 271 THR A CA 1
ATOM 2139 C C . THR A 1 271 ? 48.039 -15.030 -16.765 1.00 54.47 271 THR A C 1
ATOM 2141 O O . THR A 1 271 ? 48.777 -14.209 -17.306 1.00 54.47 271 THR A O 1
ATOM 2144 N N . SER A 1 272 ? 48.419 -15.763 -15.723 1.00 41.81 272 SER A N 1
ATOM 2145 C CA . SER A 1 272 ? 49.803 -15.873 -15.302 1.00 41.81 272 SER A CA 1
ATOM 2146 C C . SER A 1 272 ? 50.594 -16.431 -16.481 1.00 41.81 272 SER A C 1
ATOM 2148 O O . SER A 1 272 ? 50.555 -17.634 -16.744 1.00 41.81 272 SER A O 1
ATOM 2150 N N . ASP A 1 273 ? 51.265 -15.559 -17.224 1.00 49.91 273 ASP A N 1
ATOM 2151 C CA . ASP A 1 273 ? 52.244 -15.982 -18.209 1.00 49.91 273 ASP A CA 1
ATOM 2152 C C . ASP A 1 273 ? 53.468 -16.565 -17.488 1.00 49.91 273 ASP A C 1
ATOM 2154 O O . ASP A 1 273 ? 53.934 -16.029 -16.481 1.00 49.91 273 ASP A O 1
ATOM 2158 N N . SER A 1 274 ? 54.016 -17.628 -18.089 1.00 41.62 274 SER A N 1
ATOM 2159 C CA . SER A 1 274 ? 55.220 -18.409 -17.743 1.00 41.62 274 SER A CA 1
ATOM 2160 C C . SER A 1 274 ? 55.000 -19.513 -16.693 1.00 41.62 274 SER A C 1
ATOM 2162 O O . SER A 1 274 ? 54.697 -19.258 -15.539 1.00 41.62 274 SER A O 1
ATOM 2164 N N . THR A 1 275 ? 55.129 -20.795 -17.040 1.00 34.97 275 THR A N 1
ATOM 2165 C CA . THR A 1 275 ? 56.362 -21.430 -17.529 1.00 34.97 275 THR A CA 1
ATOM 2166 C C . THR A 1 275 ? 56.089 -22.498 -18.597 1.00 34.97 275 THR A C 1
ATOM 2168 O O . THR A 1 275 ? 55.072 -23.182 -18.587 1.00 34.97 275 THR A O 1
ATOM 2171 N N . GLY A 1 276 ? 56.987 -22.577 -19.581 1.00 42.06 276 GLY A N 1
ATOM 2172 C CA . GLY A 1 276 ? 56.720 -23.238 -20.852 1.00 42.06 276 GLY A CA 1
ATOM 2173 C C . GLY A 1 276 ? 56.956 -24.738 -20.923 1.00 42.06 276 GLY A C 1
ATOM 2174 O O . GLY A 1 276 ? 57.645 -25.328 -20.105 1.00 42.06 276 GLY A O 1
ATOM 2175 N N . GLU A 1 277 ? 56.495 -25.296 -22.036 1.00 34.09 277 GLU A N 1
ATOM 2176 C CA . GLU A 1 277 ? 57.071 -26.484 -22.644 1.00 34.09 277 GLU A CA 1
ATOM 2177 C C . GLU A 1 277 ? 57.125 -26.263 -24.159 1.00 34.09 277 GLU A C 1
ATOM 2179 O O . GLU A 1 277 ? 56.115 -26.164 -24.856 1.00 34.09 277 GLU A O 1
ATOM 2184 N N . LYS A 1 278 ? 58.355 -26.120 -24.661 1.00 35.50 278 LYS A N 1
ATOM 2185 C CA . LYS A 1 278 ? 58.674 -26.205 -26.083 1.00 35.50 278 LYS A CA 1
ATOM 2186 C C . LYS A 1 278 ? 58.336 -27.626 -26.533 1.00 35.50 278 LYS A C 1
ATOM 2188 O O . LYS A 1 278 ? 59.028 -28.559 -26.138 1.00 35.50 278 LYS A O 1
ATOM 2193 N N . CYS A 1 279 ? 57.318 -27.795 -27.372 1.00 32.00 279 CYS A N 1
ATOM 2194 C CA . CYS A 1 279 ? 57.164 -29.041 -28.114 1.00 32.00 279 CYS A CA 1
ATOM 2195 C C . CYS A 1 279 ? 58.194 -29.046 -29.258 1.00 32.00 279 CYS A C 1
ATOM 2197 O O . CYS A 1 279 ? 58.274 -28.110 -30.054 1.00 32.00 279 CYS A O 1
ATOM 2199 N N . TYR A 1 280 ? 59.048 -30.062 -29.236 1.00 34.91 280 TYR A N 1
ATOM 2200 C CA . TYR A 1 280 ? 60.295 -30.210 -29.974 1.00 34.91 280 TYR A CA 1
ATOM 2201 C C . TYR A 1 280 ? 60.141 -30.145 -31.502 1.00 34.91 280 TYR A C 1
ATOM 2203 O O . TYR A 1 280 ? 59.379 -30.903 -32.096 1.00 34.91 280 TYR A O 1
ATOM 2211 N N . THR A 1 281 ? 60.971 -29.326 -32.151 1.00 30.19 281 THR A N 1
ATOM 2212 C CA . THR A 1 281 ? 61.439 -29.586 -33.515 1.00 30.19 281 THR A CA 1
ATOM 2213 C C . THR A 1 281 ? 62.562 -30.622 -33.462 1.00 30.19 281 THR A C 1
ATOM 2215 O O . THR A 1 281 ? 63.619 -30.375 -32.885 1.00 30.19 281 THR A O 1
ATOM 2218 N N . LEU A 1 282 ? 62.354 -31.771 -34.103 1.00 33.84 282 LEU A N 1
ATOM 2219 C CA . LEU A 1 282 ? 63.429 -32.631 -34.594 1.00 33.84 282 LEU A CA 1
ATOM 2220 C C . LEU A 1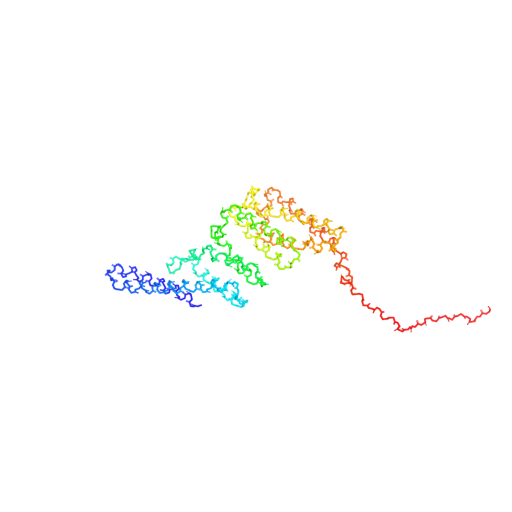 282 ? 63.267 -32.736 -36.113 1.00 33.84 282 LEU A C 1
ATOM 2222 O O . LEU A 1 282 ? 62.384 -33.430 -36.609 1.00 33.84 282 LEU A O 1
ATOM 2226 N N . GLN A 1 283 ? 64.111 -32.005 -36.841 1.00 31.92 283 GLN A N 1
ATOM 2227 C CA . GLN A 1 283 ? 64.442 -32.281 -38.238 1.00 31.92 283 GLN A CA 1
ATOM 2228 C C . GLN A 1 283 ? 65.942 -32.587 -38.330 1.00 31.92 283 GLN A C 1
ATOM 2230 O O . GLN A 1 283 ? 66.754 -31.870 -37.744 1.00 31.92 283 GLN A O 1
ATOM 2235 N N . GLY A 1 284 ? 66.264 -33.631 -39.101 1.00 30.23 284 GLY A N 1
ATOM 2236 C CA . GLY A 1 284 ? 67.603 -34.149 -39.414 1.00 30.23 284 GLY A CA 1
ATOM 2237 C C . GLY A 1 284 ? 67.851 -35.457 -38.657 1.00 30.23 284 GLY A C 1
ATOM 2238 O O . GLY A 1 284 ? 67.939 -35.432 -37.438 1.00 30.23 284 GLY A O 1
ATOM 2239 N N . VAL A 1 285 ? 67.924 -36.634 -39.281 1.00 29.44 285 VAL A N 1
ATOM 2240 C CA . VAL A 1 285 ? 68.718 -36.993 -40.467 1.00 29.44 285 VAL A CA 1
ATOM 2241 C C . VAL A 1 285 ? 68.054 -38.175 -41.192 1.00 29.44 285 VAL A C 1
ATOM 2243 O O . VAL A 1 285 ? 67.714 -39.151 -40.536 1.00 29.44 285 VAL A O 1
ATOM 2246 N N . ASP A 1 286 ? 67.877 -38.077 -42.514 1.00 29.67 286 ASP A N 1
ATOM 2247 C CA . ASP A 1 286 ? 68.355 -39.093 -43.466 1.00 29.67 286 ASP A CA 1
ATOM 2248 C C . ASP A 1 286 ? 68.270 -38.568 -44.916 1.00 29.67 286 ASP A C 1
ATOM 2250 O O . ASP A 1 286 ? 67.190 -38.250 -45.414 1.00 29.67 286 ASP A O 1
ATOM 2254 N N . VAL A 1 287 ? 69.463 -38.544 -45.533 1.00 34.28 287 VAL A N 1
ATOM 2255 C CA . VAL A 1 287 ? 69.879 -38.245 -46.927 1.00 34.28 287 VAL A CA 1
ATOM 2256 C C . VAL A 1 287 ? 69.861 -36.788 -47.394 1.00 34.28 287 VAL A C 1
ATOM 2258 O O . VAL A 1 287 ? 68.782 -36.233 -47.689 1.00 34.28 287 VAL A O 1
#

Secondary structure (DSSP, 8-state):
-HHHHHHHHHHHHHHHHHHHHHHT-HHHHHHHHHHHHHHHHHHHHHHHHHHHTTSBTB-HHHHHHHHHHHHHHHHHHTT---TT--TTTT--HHHHHHHHHGGG-SSHHHHHHHHHHHTTS-HHHHT-SSHHHHHHHHHHHHHHHT-S-HHHHHHHHHHHHHHHT-SS-S-TT--STTHHHHHHHHHHHHHHHHHHHHHHH-HHHHHHH--HHHHHHHHHHHHHT--HHHHTTSTTHHHHHHHHHHHHHHHHHHHHHHHTSSSTTS------------PPP------

Foldseek 3Di:
DVVLVLLVVLVVLVVVLVVCVVVVVPVSNVVSVVVLVVLLVVVLVLLVCLLVLLDPPHDPVSVLVSLVVLVVCCVRPVPDPRPSDPNLVSQALSSLVSLLVQLLPPDVSSVVSSLVVLLPHACRSVVNVPLVVLLVLVVQLVVLLQQLDPSSLSSSLSSLLSQQSHPDHNDPQQDDPRRSLVVSLVVLLVLLVVLLVVLVVPVVVSSHGPVNVSSLSSNVSSVVPDDCVVPVPPPCPVVSVVSNVVSVVSVCVSCCVQVVDPCNVPDDPPPPDDDDDPPDDDDDDDD

Sequence (287 aa):
MMLYRLKDSSKSFEKSVKESQKRGDIDGEALLKGKLNVYKSFLENLWDLLMEGLSPGYSYPQRTTSLLIITTVRSIFKDDKCAILDYKALWDSRNSGLLLQRLTDTFDVNKVMTFDLLKEITQECLRWEDPNELHKMYQCALRLAASSKPHHCETAAYLLRLLAQQNSPPLKRCQGKHGMVKAVLEDLSGELEMQISRGRSSLLEAAVSGPMYSILHCVRALLSDIVPREVINESGWLDLFQKILSLSLEVADVASPTVCNSSPEGYIPETSDSTGEKCYTLQGVDV